Protein AF-A0A1G4P477-F1 (afdb_monomer)

Nearest PDB structures (foldseek):
  7lkz-assembly1_A  TM=8.163E-01  e=2.641E-17  Homo sapiens
  1yqt-assembly1_A  TM=7.080E-01  e=2.478E-14  Pyrococcus furiosus
  5yv5-assembly1_A  TM=7.079E-01  e=7.303E-14  Pyrococcus furiosus COM1
  3j16-assembly1_B  TM=7.798E-01  e=6.593E-12  Saccharomyces cerevisiae
  3jai-assembly1_jj  TM=7.873E-01  e=4.781E-11  Oryctolagus cuniculus

Radius of gyration: 20.66 Å; Cα contacts (8 Å, |Δi|>4): 530; chains: 1; bounding box: 56×41×58 Å

pLDDT: mean 89.74, std 9.47, range [40.03, 98.5]

Mean predicted aligned error: 5.8 Å

Solvent-accessible surface area (backbone atoms only — not comparable to full-atom values): 15003 Å² total; per-residue (Å²): 129,75,76,93,64,79,49,32,42,36,42,51,29,29,30,68,58,96,87,44,59,38,30,51,60,36,70,48,75,42,55,68,35,28,37,25,36,37,34,62,90,78,10,25,67,70,58,52,54,32,44,77,71,65,76,45,83,65,47,64,48,74,51,68,64,99,62,60,68,15,60,29,60,66,85,71,81,74,68,43,86,35,25,43,46,57,48,49,46,53,53,20,56,76,68,75,44,64,53,82,83,39,51,67,51,38,49,70,47,68,40,64,93,45,31,83,40,36,49,68,72,49,52,70,48,55,48,44,33,51,37,50,42,59,19,49,58,81,72,38,52,36,34,39,32,35,39,78,55,69,97,47,55,71,69,49,33,53,51,50,52,58,45,54,66,68,62,40,76,70,16,28,35,40,36,36,35,78,52,43,78,72,34,58,86,57,32,57,26,39,34,37,30,48,74,13,30,75,60,46,74,47,43,44,66,61,53,35,59,75,35,55,84,24,24,32,55,41,82,44,59,82,89,55,66,79,77,56,77,58,76,44,79,46,80,53,100,92,46,35,37,33,34,37,38,31,88,61,91,86,60,95,43,63,43,88,52,47,55,55,53,44,50,49,40,60,68,80,37,78,70,61

Sequence (272 aa):
MCKGSTVIEIKNVTKDYKGVKALKDINLNLTCGIIGILGPNGAGKTTLFRCILGLETYKGQIHCPDTLIGYLPQDFSFFKGLTVRESLEYLSRLKNIRLKDNEALIEETGLQDIQKRKVGKLSGGMLRRLGICQALLGNPKVVILDEPTVGLDPESRMYIRNLLARISTDKIVLISSHIASDLDYLCDQVLILNKGHVSVFDTKDHLLDALRGKVYEVEVSPEDVGKREYVSLRRDTGHVIARVISEDALSDQCVDPTLEDAFFYYKEGKNV

Foldseek 3Di:
DQPDDQAKWFAQKWDDDPNQTLAGGDGDGFGAFEEEEAEDPSLNQLVVVCVQVVVGDIPGDMDHDPWDAQEQAPDDDDDQADFLQVRLCVLCVVVVHDVVVCVVLCVLLVVVVRRRPGRNPDDPLNSLSSSNSSSCPPNIQHYEYEASCPPDDPVSLVSVLVSLQVSRPNHYYYYYHNDQVSCQVGGQWYFYGYSNDTLDIDGQVVLQVVQQVFKFWDWDDPVCVPVDDFLDWDDDPHIIITIWGGPDDPDPGGDRDTSSNSNCCSHPHRTD

Structure (mmCIF, N/CA/C/O backbone):
data_AF-A0A1G4P477-F1
#
_entry.id   AF-A0A1G4P477-F1
#
loop_
_atom_site.group_PDB
_atom_site.id
_atom_site.type_symbol
_atom_site.label_atom_id
_atom_site.label_alt_id
_atom_site.label_comp_id
_atom_site.label_asym_id
_atom_site.label_entity_id
_atom_site.label_seq_id
_atom_site.pdbx_PDB_ins_code
_atom_site.Cartn_x
_atom_site.Cartn_y
_atom_site.Cartn_z
_atom_site.occupancy
_atom_site.B_iso_or_equiv
_atom_site.auth_seq_id
_atom_site.auth_comp_id
_atom_site.auth_asym_id
_atom_site.auth_atom_id
_atom_site.pdbx_PDB_model_num
ATOM 1 N N . MET A 1 1 ? -19.521 -12.421 -2.000 1.00 41.78 1 MET A N 1
ATOM 2 C CA . MET A 1 1 ? -19.628 -12.353 -3.473 1.00 41.78 1 MET A CA 1
ATOM 3 C C . MET A 1 1 ? -19.638 -10.909 -3.956 1.00 41.78 1 MET A C 1
ATOM 5 O O . MET A 1 1 ? -20.698 -10.346 -4.205 1.00 41.78 1 MET A O 1
ATOM 9 N N . CYS A 1 2 ? -18.459 -10.318 -4.137 1.00 45.12 2 CYS A N 1
ATOM 10 C CA . CYS A 1 2 ? -18.307 -9.264 -5.139 1.00 45.12 2 CYS A CA 1
ATOM 11 C C . CYS A 1 2 ? -18.166 -9.922 -6.521 1.00 45.12 2 CYS A C 1
ATOM 13 O O . CYS A 1 2 ? -17.073 -10.342 -6.888 1.00 45.12 2 CYS A O 1
ATOM 15 N N . LYS A 1 3 ? -19.241 -10.051 -7.298 1.00 40.03 3 LYS A N 1
ATOM 16 C CA . LYS A 1 3 ? -19.128 -10.381 -8.726 1.00 40.03 3 LYS A CA 1
ATOM 17 C C . LYS A 1 3 ? -19.827 -9.290 -9.535 1.00 40.03 3 LYS A C 1
ATOM 19 O O . LYS A 1 3 ? -21.045 -9.189 -9.480 1.00 40.03 3 LYS A O 1
ATOM 24 N N . GLY A 1 4 ? -19.050 -8.506 -10.285 1.00 46.50 4 GLY A N 1
ATOM 25 C CA . GLY A 1 4 ? -19.509 -7.880 -11.533 1.00 46.50 4 GLY A CA 1
ATOM 26 C C . GLY A 1 4 ? -19.993 -6.425 -11.534 1.00 46.50 4 GLY A C 1
ATOM 27 O O . GLY A 1 4 ? -20.291 -5.934 -12.615 1.00 46.50 4 GLY A O 1
ATOM 28 N N . SER A 1 5 ? -20.049 -5.701 -10.417 1.00 50.94 5 SER A N 1
ATOM 29 C CA . SER A 1 5 ? -20.425 -4.276 -10.428 1.00 50.94 5 SER A CA 1
ATOM 30 C C . SER A 1 5 ? -19.278 -3.422 -9.904 1.00 50.94 5 SER A C 1
ATOM 32 O O . SER A 1 5 ? -18.816 -3.671 -8.793 1.00 50.94 5 SER A O 1
ATOM 34 N N . THR A 1 6 ? -18.816 -2.447 -10.692 1.00 56.75 6 THR A N 1
ATOM 35 C CA . THR A 1 6 ? -17.858 -1.403 -10.289 1.00 56.75 6 THR A CA 1
ATOM 36 C C . THR A 1 6 ? -18.184 -0.905 -8.886 1.00 56.75 6 THR A C 1
ATOM 38 O O . THR A 1 6 ? -19.318 -0.497 -8.638 1.00 56.75 6 THR A O 1
ATOM 41 N N . VAL A 1 7 ? -17.222 -0.977 -7.962 1.00 82.50 7 VAL A N 1
ATOM 42 C CA . VAL A 1 7 ? -17.494 -0.665 -6.552 1.00 82.50 7 VAL A CA 1
ATOM 43 C C . VAL A 1 7 ? -16.947 0.717 -6.173 1.00 82.50 7 VAL A C 1
ATOM 45 O O . VAL A 1 7 ? -17.578 1.379 -5.363 1.00 82.50 7 VAL A O 1
ATOM 48 N N . ILE A 1 8 ? -15.870 1.214 -6.800 1.00 93.31 8 ILE A N 1
ATOM 49 C CA . ILE A 1 8 ? -15.483 2.641 -6.755 1.00 93.31 8 ILE A CA 1
ATOM 50 C C . ILE A 1 8 ? -15.256 3.146 -8.181 1.00 93.31 8 ILE A C 1
ATOM 52 O O . ILE A 1 8 ? -14.450 2.575 -8.916 1.00 93.31 8 ILE A O 1
ATOM 56 N N . GLU A 1 9 ? -15.932 4.226 -8.561 1.00 95.88 9 GLU A N 1
ATOM 57 C CA . GLU A 1 9 ? -15.795 4.866 -9.873 1.00 95.88 9 GLU A CA 1
ATOM 58 C C . GLU A 1 9 ? -15.208 6.273 -9.715 1.00 95.88 9 GLU A C 1
ATOM 60 O O . GLU A 1 9 ? -15.695 7.083 -8.928 1.00 95.88 9 GLU A O 1
ATOM 65 N N . ILE A 1 10 ? -14.152 6.567 -10.469 1.00 97.31 10 ILE A N 1
ATOM 66 C CA . ILE A 1 10 ? -13.422 7.835 -10.449 1.00 97.31 10 ILE A CA 1
ATOM 67 C C . ILE A 1 10 ? -13.503 8.429 -11.854 1.00 97.31 10 ILE A C 1
ATOM 69 O O . ILE A 1 10 ? -13.038 7.805 -12.806 1.00 97.31 10 ILE A O 1
ATOM 73 N N . LYS A 1 11 ? -14.089 9.623 -11.982 1.00 97.56 11 LYS A N 1
ATOM 74 C CA . LYS A 1 11 ? -14.325 10.317 -13.256 1.00 97.56 11 LYS A CA 1
ATOM 75 C C . LYS A 1 11 ? -13.725 11.716 -13.246 1.00 97.56 11 LYS A C 1
ATOM 77 O O . LYS A 1 11 ? -14.154 12.582 -12.478 1.00 97.56 11 LYS A O 1
ATOM 82 N N . ASN A 1 12 ? -12.773 11.941 -14.145 1.00 97.38 12 ASN A N 1
ATOM 83 C CA . ASN A 1 12 ? -12.095 13.213 -14.393 1.00 97.38 12 ASN A CA 1
ATOM 84 C C . ASN A 1 12 ? -11.542 13.890 -13.128 1.00 97.38 12 ASN A C 1
ATOM 86 O O . ASN A 1 12 ? -11.647 15.110 -12.945 1.00 97.38 12 ASN A O 1
ATOM 90 N N . VAL A 1 13 ? -10.983 13.096 -12.206 1.00 98.06 13 VAL A N 1
ATOM 91 C CA . VAL A 1 13 ? -10.564 13.609 -10.900 1.00 98.06 13 VAL A CA 1
ATOM 92 C C . VAL A 1 13 ? -9.254 14.373 -10.995 1.00 98.06 13 VAL A C 1
ATOM 94 O O . VAL A 1 13 ? -8.221 13.844 -11.397 1.00 98.06 13 VAL A O 1
ATOM 97 N N . THR A 1 14 ? -9.285 15.635 -10.577 1.00 97.62 14 THR A N 1
ATOM 98 C CA . THR A 1 14 ? -8.117 16.521 -10.561 1.00 97.62 14 THR A CA 1
ATOM 99 C C . THR A 1 14 ? -7.964 17.161 -9.189 1.00 97.62 14 THR A C 1
ATOM 101 O O . THR A 1 14 ? -8.908 17.757 -8.663 1.00 97.62 14 THR A O 1
ATOM 104 N N . LYS A 1 15 ? -6.749 17.095 -8.636 1.00 97.38 15 LYS A N 1
ATOM 105 C CA . LYS A 1 15 ? -6.377 17.729 -7.368 1.00 97.38 15 LYS A CA 1
ATOM 106 C C . LYS A 1 15 ? -5.212 18.679 -7.581 1.00 97.38 15 LYS A C 1
ATOM 108 O O . LYS A 1 15 ? -4.154 18.276 -8.062 1.00 97.38 15 LYS A O 1
ATOM 113 N N . ASP A 1 16 ? -5.407 19.918 -7.151 1.00 95.94 16 ASP A N 1
ATOM 114 C CA . ASP A 1 16 ? -4.391 20.962 -7.135 1.00 95.94 16 ASP A CA 1
ATOM 115 C C . ASP A 1 16 ? -4.083 21.378 -5.690 1.00 95.94 16 ASP A C 1
ATOM 117 O O . ASP A 1 16 ? -4.995 21.576 -4.881 1.00 95.94 16 ASP A O 1
ATOM 121 N N . TYR A 1 17 ? -2.795 21.495 -5.374 1.00 92.56 17 TYR A N 1
ATOM 122 C CA . TYR A 1 17 ? -2.297 22.116 -4.154 1.00 92.56 17 TYR A CA 1
ATOM 123 C C . TYR A 1 17 ? -1.523 23.380 -4.512 1.00 92.56 17 TYR A C 1
ATOM 125 O O . TYR A 1 17 ? -0.339 23.317 -4.839 1.00 92.56 17 TYR A O 1
ATOM 133 N N . LYS A 1 18 ? -2.184 24.537 -4.404 1.00 89.81 18 LYS A N 1
ATOM 134 C CA . LYS A 1 18 ? -1.561 25.864 -4.563 1.00 89.81 18 LYS A CA 1
ATOM 135 C C . LYS A 1 18 ? -0.715 25.978 -5.848 1.00 89.81 18 LYS A C 1
ATOM 137 O O . LYS A 1 18 ? 0.403 26.482 -5.811 1.00 89.81 18 LYS A O 1
ATOM 142 N N . GLY A 1 19 ? -1.242 25.492 -6.971 1.00 86.12 19 GLY A N 1
ATOM 143 C CA . GLY A 1 19 ? -0.596 25.511 -8.287 1.00 86.12 19 GLY A CA 1
ATOM 144 C C . GLY A 1 19 ? 0.162 24.230 -8.651 1.00 86.12 19 GLY A C 1
ATOM 145 O O . GLY A 1 19 ? 0.574 24.073 -9.800 1.00 86.12 19 GLY A O 1
ATOM 146 N N . VAL A 1 20 ? 0.330 23.292 -7.714 1.00 91.19 20 VAL A N 1
ATOM 147 C CA . VAL A 1 20 ? 0.909 21.971 -7.988 1.00 91.19 20 VAL A CA 1
ATOM 148 C C . VAL A 1 20 ? -0.217 20.965 -8.214 1.00 91.19 20 VAL A C 1
ATOM 150 O O . VAL A 1 20 ? -0.902 20.550 -7.276 1.00 91.19 20 VAL A O 1
ATOM 153 N N . LYS A 1 21 ? -0.399 20.530 -9.466 1.00 92.88 21 LYS A N 1
ATOM 154 C CA . LYS A 1 21 ? -1.369 19.482 -9.819 1.00 92.88 21 LYS A CA 1
ATOM 155 C C . LYS A 1 21 ? -0.876 18.108 -9.362 1.00 92.88 21 LYS A C 1
ATOM 157 O O . LYS A 1 21 ? -0.089 17.471 -10.062 1.00 92.88 21 LYS A O 1
ATOM 162 N N . ALA A 1 22 ? -1.360 17.659 -8.208 1.00 96.12 22 ALA A N 1
ATOM 163 C CA . ALA A 1 22 ? -1.041 16.354 -7.637 1.00 96.12 22 ALA A CA 1
ATOM 164 C C . ALA A 1 22 ? -1.786 15.198 -8.319 1.00 96.12 22 ALA A C 1
ATOM 166 O O . ALA A 1 22 ? -1.226 14.115 -8.422 1.00 96.12 22 ALA A O 1
ATOM 167 N N . LEU A 1 23 ? -3.010 15.429 -8.809 1.00 97.81 23 LEU A N 1
ATOM 168 C CA . LEU A 1 23 ? -3.763 14.497 -9.661 1.00 97.81 23 LEU A CA 1
ATOM 169 C C . LEU A 1 23 ? -4.287 15.246 -10.882 1.00 97.81 23 LEU A C 1
ATOM 171 O O . LEU A 1 23 ? -4.735 16.388 -10.748 1.00 97.81 23 LEU A O 1
ATOM 175 N N . LYS A 1 24 ? -4.243 14.615 -12.052 1.00 97.00 24 LYS A N 1
ATOM 176 C CA . LYS A 1 24 ? -4.553 15.224 -13.344 1.00 97.00 24 LYS A CA 1
ATOM 177 C C . LYS A 1 24 ? -5.445 14.285 -14.150 1.00 97.00 24 LYS A C 1
ATOM 179 O O . LYS A 1 24 ? -4.949 13.351 -14.772 1.00 97.00 24 LYS A O 1
ATOM 184 N N . ASP A 1 25 ? -6.739 14.587 -14.141 1.00 96.50 25 ASP A N 1
ATOM 185 C CA . ASP A 1 25 ? -7.757 13.907 -14.947 1.00 96.50 25 ASP A CA 1
ATOM 186 C C . ASP A 1 25 ? -7.792 12.376 -14.761 1.00 96.50 25 ASP A C 1
ATOM 188 O O . ASP A 1 25 ? -7.748 11.589 -15.705 1.00 96.50 25 ASP A O 1
ATOM 192 N N . ILE A 1 26 ? -7.816 11.941 -13.499 1.00 97.69 26 ILE A N 1
ATOM 193 C CA . ILE A 1 26 ? -7.819 10.522 -13.140 1.00 97.69 26 ILE A CA 1
ATOM 194 C C . ILE A 1 26 ? -9.180 9.909 -13.474 1.00 97.69 26 ILE A C 1
ATOM 196 O O . ILE A 1 26 ? -10.216 10.396 -13.013 1.00 97.69 26 ILE A O 1
ATOM 200 N N . ASN A 1 27 ? -9.149 8.807 -14.222 1.00 96.44 27 ASN A N 1
ATOM 201 C CA . ASN A 1 27 ? -10.312 8.026 -14.620 1.00 96.44 27 ASN A CA 1
ATOM 202 C C . ASN A 1 27 ? -10.057 6.546 -14.310 1.00 96.44 27 ASN A C 1
ATOM 204 O O . ASN A 1 27 ? -9.142 5.957 -14.881 1.00 96.44 27 ASN A O 1
ATOM 208 N N . LEU A 1 28 ? -10.808 5.964 -13.370 1.00 96.06 28 LEU A N 1
ATOM 209 C CA . LEU A 1 28 ? -10.581 4.602 -12.869 1.00 96.06 28 LEU A CA 1
ATOM 210 C C . LEU A 1 28 ? -11.889 3.919 -12.466 1.00 96.06 28 LEU A C 1
ATOM 212 O O . LEU A 1 28 ? -12.776 4.548 -11.894 1.00 96.06 28 LEU A O 1
ATOM 216 N N . ASN A 1 29 ? -11.948 2.607 -12.684 1.00 94.06 29 ASN A N 1
ATOM 217 C CA . ASN A 1 29 ? -13.011 1.731 -12.197 1.00 94.06 29 ASN A CA 1
ATOM 218 C C . ASN A 1 29 ? -12.385 0.642 -11.328 1.00 94.06 29 ASN A C 1
ATOM 220 O O . ASN A 1 29 ? -11.700 -0.238 -11.842 1.00 94.06 29 ASN A O 1
ATOM 224 N N . LEU A 1 30 ? -12.590 0.720 -10.015 1.00 92.62 30 LEU A N 1
ATOM 225 C CA . LEU A 1 30 ? -11.984 -0.198 -9.055 1.00 92.62 30 LEU A CA 1
ATOM 226 C C . LEU A 1 30 ? -12.988 -1.287 -8.666 1.00 92.62 30 LEU A C 1
ATOM 228 O O . LEU A 1 30 ? -14.132 -1.013 -8.278 1.00 92.62 30 LEU A O 1
ATOM 232 N N . THR A 1 31 ? -12.538 -2.533 -8.769 1.00 88.31 31 THR A N 1
ATOM 233 C CA . THR A 1 31 ? -13.305 -3.748 -8.477 1.00 88.31 31 THR A CA 1
ATOM 234 C C . THR A 1 31 ? -12.728 -4.482 -7.268 1.00 88.31 31 THR A C 1
ATOM 236 O O . THR A 1 31 ? -11.678 -4.112 -6.750 1.00 88.31 31 THR A O 1
ATOM 239 N N . CYS A 1 32 ? -13.436 -5.497 -6.765 1.00 87.00 32 CYS A N 1
ATOM 240 C CA . CYS A 1 32 ? -12.930 -6.303 -5.651 1.00 87.00 32 CYS A CA 1
ATOM 241 C C . CYS A 1 32 ? -11.686 -7.104 -6.070 1.00 87.00 32 CYS A C 1
ATOM 243 O O . CYS A 1 32 ? -11.553 -7.475 -7.235 1.00 87.00 32 CYS A O 1
ATOM 245 N N . GLY A 1 33 ? -10.799 -7.349 -5.109 1.00 88.19 33 GLY A N 1
ATOM 246 C CA . GLY A 1 33 ? -9.431 -7.820 -5.320 1.00 88.19 33 GLY A CA 1
ATOM 247 C C . GLY A 1 33 ? -8.416 -6.893 -4.649 1.00 88.19 33 GLY A C 1
ATOM 248 O O . GLY A 1 33 ? -8.779 -5.868 -4.052 1.00 88.19 33 GLY A O 1
ATOM 249 N N . ILE A 1 34 ? -7.136 -7.260 -4.732 1.00 91.31 34 ILE A N 1
ATOM 250 C CA . ILE A 1 34 ? -6.044 -6.387 -4.292 1.00 91.31 34 ILE A CA 1
ATOM 251 C C . ILE A 1 34 ? -5.562 -5.565 -5.488 1.00 91.31 34 ILE A C 1
ATOM 253 O O . ILE A 1 34 ? -5.046 -6.103 -6.470 1.00 91.31 34 ILE A O 1
ATOM 257 N N . ILE A 1 35 ? -5.687 -4.245 -5.366 1.00 94.19 35 ILE A N 1
ATOM 258 C CA . ILE A 1 35 ? -5.208 -3.270 -6.339 1.00 94.19 35 ILE A CA 1
ATOM 259 C C . ILE A 1 35 ? -3.951 -2.605 -5.785 1.00 94.19 35 ILE A C 1
ATOM 261 O O . ILE A 1 35 ? -3.995 -1.833 -4.820 1.00 94.19 35 ILE A O 1
ATOM 265 N N . GLY A 1 36 ? -2.826 -2.900 -6.422 1.00 95.31 36 GLY A N 1
ATOM 266 C CA . GLY A 1 36 ? -1.541 -2.296 -6.122 1.00 95.31 36 GLY A CA 1
ATOM 267 C C . GLY A 1 36 ? -1.376 -0.953 -6.821 1.00 95.31 36 GLY A C 1
ATOM 268 O O . GLY A 1 36 ? -1.565 -0.857 -8.026 1.00 95.31 36 GLY A O 1
ATOM 269 N N . ILE A 1 37 ? -0.996 0.090 -6.091 1.00 96.12 37 ILE A N 1
ATOM 270 C CA . ILE A 1 37 ? -0.694 1.410 -6.645 1.00 96.12 37 ILE A CA 1
ATOM 271 C C . ILE A 1 37 ? 0.809 1.636 -6.559 1.00 96.12 37 ILE A C 1
ATOM 273 O O . ILE A 1 37 ? 1.345 1.920 -5.484 1.00 96.12 37 ILE A O 1
ATOM 277 N N . LEU A 1 38 ? 1.474 1.538 -7.706 1.00 94.56 38 LEU A N 1
ATOM 278 C CA . LEU A 1 38 ? 2.895 1.815 -7.865 1.00 94.56 38 LEU A CA 1
ATOM 279 C C . LEU A 1 38 ? 3.109 3.233 -8.365 1.00 94.56 38 LEU A C 1
ATOM 281 O O . LEU A 1 38 ? 2.322 3.784 -9.128 1.00 94.56 38 LEU A O 1
ATOM 285 N N . GLY A 1 39 ? 4.193 3.848 -7.923 1.00 92.25 39 GLY A N 1
ATOM 286 C CA . GLY A 1 39 ? 4.529 5.207 -8.318 1.00 92.25 39 GLY A CA 1
ATOM 287 C C . GLY A 1 39 ? 5.683 5.745 -7.488 1.00 92.25 39 GLY A C 1
ATOM 288 O O . GLY A 1 39 ? 5.768 5.419 -6.298 1.00 92.25 39 GLY A O 1
ATOM 289 N N . PRO A 1 40 ? 6.547 6.604 -8.054 1.00 89.38 40 PRO A N 1
ATOM 290 C CA . PRO A 1 40 ? 7.580 7.274 -7.277 1.00 89.38 40 PRO A CA 1
ATOM 291 C C . PRO A 1 40 ? 6.977 8.179 -6.189 1.00 89.38 40 PRO A C 1
ATOM 293 O O . PRO A 1 40 ? 5.773 8.471 -6.153 1.00 89.38 40 PRO A O 1
ATOM 296 N N . ASN A 1 41 ? 7.830 8.668 -5.291 1.00 88.31 41 ASN A N 1
ATOM 297 C CA . ASN A 1 41 ? 7.432 9.701 -4.337 1.00 88.31 41 ASN A CA 1
ATOM 298 C C . ASN A 1 41 ? 6.917 10.938 -5.086 1.00 88.31 41 ASN A C 1
ATOM 300 O O . ASN A 1 41 ? 7.488 11.362 -6.088 1.00 88.31 41 ASN A O 1
ATOM 304 N N . GLY A 1 42 ? 5.796 11.494 -4.620 1.00 89.62 42 GLY A N 1
ATOM 305 C CA . GLY A 1 42 ? 5.139 12.620 -5.288 1.00 89.62 42 GLY A CA 1
ATOM 306 C C . GLY A 1 42 ? 4.309 12.257 -6.527 1.00 89.62 42 GLY A C 1
ATOM 307 O O . GLY A 1 42 ? 3.770 13.155 -7.166 1.00 89.62 42 GLY A O 1
ATOM 308 N N . ALA A 1 43 ? 4.134 10.971 -6.860 1.00 93.50 43 ALA A N 1
ATOM 309 C CA . ALA A 1 43 ? 3.287 10.556 -7.986 1.00 93.50 43 ALA A CA 1
ATOM 310 C C . ALA A 1 43 ? 1.785 10.841 -7.800 1.00 93.50 43 ALA A C 1
ATOM 312 O O . ALA A 1 43 ? 1.049 10.833 -8.783 1.00 93.50 43 ALA A O 1
ATOM 313 N N . GLY A 1 44 ? 1.337 11.080 -6.561 1.00 95.12 44 GLY A N 1
ATOM 314 C CA . GLY A 1 44 ? -0.067 11.338 -6.224 1.00 95.12 44 GLY A CA 1
ATOM 315 C C . GLY A 1 44 ? -0.787 10.195 -5.496 1.00 95.12 44 GLY A C 1
ATOM 316 O O . GLY A 1 44 ? -1.982 10.318 -5.257 1.00 95.12 44 GLY A O 1
ATOM 317 N N . LYS A 1 45 ? -0.093 9.115 -5.092 1.00 96.06 45 LYS A N 1
ATOM 318 C CA . LYS A 1 45 ? -0.685 7.928 -4.424 1.00 96.06 45 LYS A CA 1
ATOM 319 C C . LYS A 1 45 ? -1.519 8.288 -3.181 1.00 96.06 45 LYS A C 1
ATOM 321 O O . LYS A 1 45 ? -2.733 8.098 -3.168 1.00 96.06 45 LYS A O 1
ATOM 326 N N . THR A 1 46 ? -0.892 8.913 -2.181 1.00 96.19 46 THR A N 1
ATOM 327 C CA . THR A 1 46 ? -1.566 9.390 -0.959 1.00 96.19 46 THR A CA 1
ATOM 328 C C . THR A 1 46 ? -2.669 10.402 -1.267 1.00 96.19 46 THR A C 1
ATOM 330 O O . THR A 1 46 ? -3.725 10.393 -0.639 1.00 96.19 46 THR A O 1
ATOM 333 N N . THR A 1 47 ? -2.463 11.281 -2.252 1.00 96.62 47 THR A N 1
ATOM 334 C CA . THR A 1 47 ? -3.475 12.263 -2.659 1.00 96.62 47 THR A CA 1
ATOM 335 C C . THR A 1 47 ? -4.722 11.586 -3.224 1.00 96.62 47 THR A C 1
ATOM 337 O O . THR A 1 47 ? -5.830 11.971 -2.855 1.00 96.62 47 THR A O 1
ATOM 340 N N . LEU A 1 48 ? -4.559 10.563 -4.069 1.00 97.50 48 LEU A N 1
ATOM 341 C CA . LEU A 1 48 ? -5.662 9.768 -4.607 1.00 97.50 48 LEU A CA 1
ATOM 342 C C . LEU A 1 48 ? -6.458 9.110 -3.479 1.00 97.50 48 LEU A C 1
ATOM 344 O O . LEU A 1 48 ? -7.675 9.272 -3.420 1.00 97.50 48 LEU A O 1
ATOM 348 N N . PHE A 1 49 ? -5.776 8.462 -2.532 1.00 97.25 49 PHE A N 1
ATOM 349 C CA . PHE A 1 49 ? -6.419 7.876 -1.353 1.00 97.25 49 PHE A CA 1
ATOM 350 C C . PHE A 1 49 ? -7.203 8.892 -0.537 1.00 97.25 49 PHE A C 1
ATOM 352 O O . PHE A 1 49 ? -8.361 8.655 -0.202 1.00 97.25 49 PHE A O 1
ATOM 359 N N . ARG A 1 50 ? -6.620 10.060 -0.265 1.00 96.50 50 ARG A N 1
ATOM 360 C CA . ARG A 1 50 ? -7.315 11.112 0.478 1.00 96.50 50 ARG A CA 1
ATOM 361 C C . ARG A 1 50 ? -8.524 11.670 -0.276 1.00 96.50 50 ARG A C 1
ATOM 363 O O . ARG A 1 50 ? -9.501 12.022 0.376 1.00 96.50 50 ARG A O 1
ATOM 370 N N . CYS A 1 51 ? -8.499 11.711 -1.610 1.00 96.88 51 CYS A N 1
ATOM 371 C CA . CYS A 1 51 ? -9.673 12.079 -2.409 1.00 96.88 51 CYS A CA 1
ATOM 372 C C . CYS A 1 51 ? -10.777 11.014 -2.305 1.00 96.88 51 CYS A C 1
ATOM 374 O O . CYS A 1 51 ?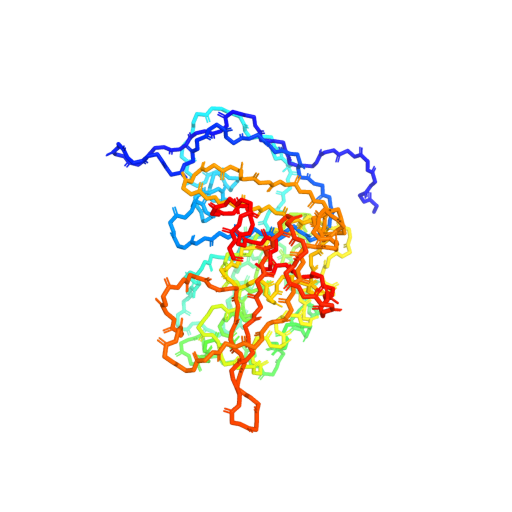 -11.926 11.368 -2.056 1.00 96.88 51 CYS A O 1
ATOM 376 N N . ILE A 1 52 ? -10.430 9.722 -2.409 1.00 96.12 52 ILE A N 1
ATOM 377 C CA . ILE A 1 52 ? -11.376 8.597 -2.248 1.00 96.12 52 ILE A CA 1
ATOM 378 C C . ILE A 1 52 ? -12.026 8.609 -0.855 1.00 96.12 52 ILE A C 1
ATOM 380 O O . ILE A 1 52 ? -13.222 8.366 -0.725 1.00 96.12 52 ILE A O 1
ATOM 384 N N . LEU A 1 53 ? -11.250 8.935 0.182 1.00 95.25 53 LEU A N 1
ATOM 385 C CA . LEU A 1 53 ? -11.712 9.035 1.572 1.00 95.25 53 LEU A CA 1
ATOM 386 C C . LEU A 1 53 ? -12.510 10.316 1.876 1.00 95.25 53 LEU A C 1
ATOM 388 O O . LEU A 1 53 ? -12.958 10.489 3.007 1.00 95.25 53 LEU A O 1
ATOM 392 N N . GLY A 1 54 ? -12.634 11.247 0.923 1.00 94.50 54 GLY A N 1
ATOM 393 C CA . GLY A 1 54 ? -13.274 12.548 1.149 1.00 94.50 54 GLY A CA 1
ATOM 394 C C . GLY A 1 54 ? -12.483 13.500 2.059 1.00 94.50 54 GLY A C 1
ATOM 395 O O . GLY A 1 54 ? -13.030 14.483 2.549 1.00 94.50 54 GLY A O 1
ATOM 396 N N . LEU A 1 55 ? -11.192 13.236 2.287 1.00 94.31 55 LEU A N 1
ATOM 397 C CA . LEU A 1 55 ? -10.295 14.053 3.120 1.00 94.31 55 LEU A CA 1
ATOM 398 C C . LEU A 1 55 ? -9.638 15.210 2.352 1.00 94.31 55 LEU A C 1
ATOM 400 O O . LEU A 1 55 ? -8.849 15.968 2.920 1.00 94.31 55 LEU A O 1
ATOM 404 N N . GLU A 1 56 ? -9.905 15.314 1.053 1.00 95.25 56 GLU A N 1
ATOM 405 C CA . GLU A 1 56 ? -9.379 16.342 0.162 1.00 95.25 56 GLU A CA 1
ATOM 406 C C . GLU A 1 56 ? -10.458 16.804 -0.813 1.00 95.25 56 GLU A C 1
ATOM 408 O O . GLU A 1 56 ? -11.231 16.004 -1.332 1.00 95.25 56 GLU A O 1
ATOM 413 N N . THR A 1 57 ? -10.474 18.102 -1.113 1.00 95.31 57 THR A N 1
ATOM 414 C CA . THR A 1 57 ? -11.319 18.668 -2.173 1.00 95.31 57 THR A CA 1
ATOM 415 C C . THR A 1 57 ? -10.721 18.390 -3.546 1.00 95.31 57 THR A C 1
ATOM 417 O O . THR A 1 57 ? -9.512 18.521 -3.720 1.00 95.31 57 THR A O 1
ATOM 420 N N . TYR A 1 58 ? -11.542 18.065 -4.540 1.00 97.06 58 TYR A N 1
ATOM 421 C CA . TYR A 1 58 ? -11.100 17.782 -5.908 1.00 97.06 58 TYR A CA 1
ATOM 422 C C . TYR A 1 58 ? -12.131 18.271 -6.935 1.00 97.06 58 TYR A C 1
ATOM 424 O O . TYR A 1 58 ? -13.276 18.565 -6.595 1.00 97.06 58 TYR A O 1
ATOM 432 N N . LYS A 1 59 ? -11.714 18.379 -8.200 1.00 97.62 59 LYS A N 1
ATOM 433 C CA . LYS A 1 59 ? -12.618 18.496 -9.359 1.00 97.62 59 LYS A CA 1
ATOM 434 C C . LYS A 1 59 ? -12.909 17.103 -9.906 1.00 97.62 59 LYS A C 1
ATOM 436 O O . LYS A 1 59 ? -12.051 16.240 -9.758 1.00 97.62 59 LYS A O 1
ATOM 441 N N . GLY A 1 60 ? -14.050 16.913 -10.565 1.00 97.12 60 GLY A N 1
ATOM 442 C CA . GLY A 1 60 ? -14.495 15.603 -11.053 1.00 97.12 60 GLY A CA 1
ATOM 443 C C . GLY A 1 60 ? -15.446 14.924 -10.069 1.00 97.12 60 GLY A C 1
ATOM 444 O O . GLY A 1 60 ? -16.053 15.595 -9.234 1.00 97.12 60 GLY A O 1
ATOM 445 N N . GLN A 1 61 ? -15.597 13.607 -10.180 1.00 97.31 61 GLN A N 1
ATOM 446 C CA . GLN A 1 61 ? -16.519 12.823 -9.358 1.00 97.31 61 GLN A CA 1
ATOM 447 C C . GLN A 1 61 ? -15.854 11.532 -8.882 1.00 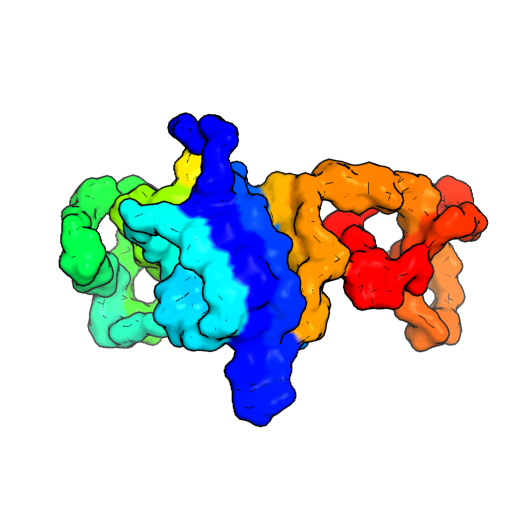97.31 61 GLN A C 1
ATOM 449 O O . GLN A 1 61 ? -15.200 10.844 -9.665 1.00 97.31 61 GLN A O 1
ATOM 454 N N . ILE A 1 62 ? -16.046 11.201 -7.604 1.00 96.44 62 ILE A N 1
ATOM 455 C CA . ILE A 1 62 ? -15.744 9.879 -7.055 1.00 96.44 62 ILE A CA 1
ATOM 456 C C . ILE A 1 62 ? -17.044 9.310 -6.504 1.00 96.44 62 ILE A C 1
ATOM 458 O O . ILE A 1 62 ? -17.638 9.882 -5.590 1.00 96.44 62 ILE A O 1
ATOM 462 N N . HIS A 1 63 ? -17.479 8.188 -7.061 1.00 94.06 63 HIS A N 1
ATOM 463 C CA . HIS A 1 63 ? -18.557 7.389 -6.511 1.00 94.06 63 HIS A CA 1
ATOM 464 C C . HIS A 1 63 ? -17.948 6.260 -5.680 1.00 94.06 63 HIS A C 1
ATOM 466 O O . HIS A 1 63 ? -17.292 5.369 -6.218 1.00 94.06 63 HIS A O 1
ATOM 472 N N . CYS A 1 64 ? -18.159 6.322 -4.368 1.00 90.00 64 CYS A N 1
ATOM 473 C CA . CYS A 1 64 ? -17.793 5.278 -3.419 1.00 90.00 64 CYS A CA 1
ATOM 474 C C . CYS A 1 64 ? -19.065 4.592 -2.901 1.00 90.00 64 CYS A C 1
ATOM 476 O O . CYS A 1 64 ? -20.111 5.240 -2.811 1.00 90.00 64 CYS A O 1
ATOM 478 N N . PRO A 1 65 ? -18.982 3.312 -2.510 1.00 84.56 65 PRO A N 1
ATOM 479 C CA . PRO A 1 65 ? -20.105 2.623 -1.897 1.00 84.56 65 PRO A CA 1
ATOM 480 C C . PRO A 1 65 ? -20.375 3.227 -0.515 1.00 84.56 65 PRO A C 1
ATOM 482 O O . PRO A 1 65 ? -19.435 3.583 0.201 1.00 84.56 65 PRO A O 1
ATOM 485 N N . ASP A 1 66 ? -21.647 3.302 -0.121 1.00 83.81 66 ASP A N 1
ATOM 486 C CA . ASP A 1 66 ? -22.041 3.749 1.220 1.00 83.81 66 ASP A CA 1
ATOM 487 C C . ASP A 1 66 ? -21.753 2.643 2.249 1.00 83.81 66 ASP A C 1
ATOM 489 O O . ASP A 1 66 ? -22.600 1.828 2.614 1.00 83.81 66 ASP A O 1
ATOM 493 N N . THR A 1 67 ? -20.481 2.525 2.623 1.00 84.25 67 THR A N 1
ATOM 494 C CA . THR A 1 67 ? -19.956 1.498 3.523 1.00 84.25 67 THR A CA 1
ATOM 495 C C . THR A 1 67 ? -18.812 2.060 4.352 1.00 84.25 67 THR A C 1
ATOM 497 O O . THR A 1 67 ? -18.129 3.008 3.969 1.00 84.25 67 THR A O 1
ATOM 500 N N . LEU A 1 68 ? -18.525 1.396 5.470 1.00 87.12 68 LEU A N 1
ATOM 501 C CA . LEU A 1 68 ? -17.296 1.620 6.218 1.00 87.12 68 LEU A CA 1
ATOM 502 C C . LEU A 1 68 ? -16.068 1.379 5.320 1.00 87.12 68 LEU A C 1
ATOM 504 O O . LEU A 1 68 ? -15.919 0.290 4.754 1.00 87.12 68 LEU A O 1
ATOM 508 N N . ILE A 1 69 ? -15.184 2.378 5.248 1.00 93.25 69 ILE A N 1
ATOM 509 C CA . ILE A 1 69 ? -13.863 2.282 4.620 1.00 93.25 69 ILE A CA 1
ATOM 510 C C . ILE A 1 69 ? -12.809 2.122 5.718 1.00 93.25 69 ILE A C 1
ATOM 512 O O . ILE A 1 69 ? -12.718 2.925 6.648 1.00 93.25 69 ILE A O 1
ATOM 516 N N . GLY A 1 70 ? -12.004 1.069 5.616 1.00 95.06 70 GLY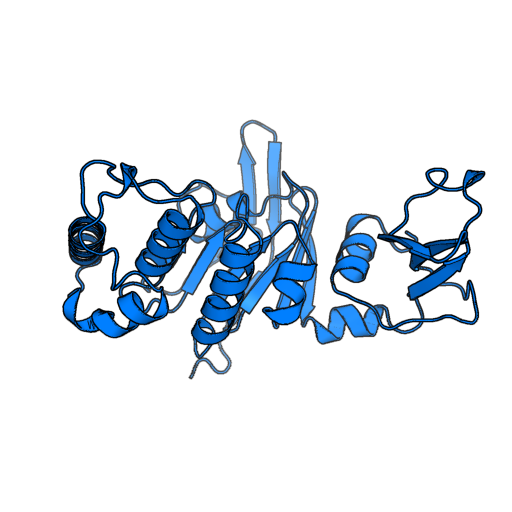 A N 1
ATOM 517 C CA . GLY A 1 70 ? -10.804 0.901 6.424 1.00 95.06 70 GLY A CA 1
ATOM 518 C C . GLY A 1 70 ? -9.663 1.734 5.861 1.00 95.06 70 GLY A C 1
ATOM 519 O O . GLY A 1 70 ? -9.405 1.661 4.665 1.00 95.06 70 GLY A O 1
ATOM 520 N N . TYR A 1 71 ? -8.955 2.497 6.693 1.00 96.31 71 TYR A N 1
ATOM 521 C CA . TYR A 1 71 ? -7.825 3.304 6.233 1.00 96.31 71 TYR A CA 1
ATOM 522 C C . TYR A 1 71 ? -6.626 3.194 7.168 1.00 96.31 71 TYR A C 1
ATOM 524 O O . TYR A 1 71 ? -6.751 3.423 8.371 1.00 96.31 71 TYR A O 1
ATOM 532 N N . LEU A 1 72 ? -5.464 2.876 6.600 1.00 96.44 72 LEU A N 1
ATOM 533 C CA . LEU A 1 72 ? -4.161 2.989 7.240 1.00 96.44 72 LEU A CA 1
ATOM 534 C C . LEU A 1 72 ? -3.362 4.105 6.549 1.00 96.44 72 LEU A C 1
ATOM 536 O O . LEU A 1 72 ? -2.905 3.892 5.425 1.00 96.44 72 LEU A O 1
ATOM 540 N N . PRO A 1 73 ? -3.166 5.271 7.189 1.00 94.50 73 PRO A N 1
ATOM 541 C CA . PRO A 1 73 ? -2.293 6.310 6.649 1.00 94.50 73 PRO A CA 1
ATOM 542 C C . PRO A 1 73 ? -0.825 5.872 6.660 1.00 94.50 73 PRO A C 1
ATOM 544 O O . PRO A 1 73 ? -0.431 5.031 7.474 1.00 94.50 73 PRO A O 1
ATOM 547 N N . GLN A 1 74 ? -0.002 6.496 5.812 1.00 91.44 74 GLN A N 1
ATOM 548 C CA . GLN A 1 74 ? 1.452 6.304 5.800 1.00 91.44 74 GLN A CA 1
ATOM 549 C C . GLN A 1 74 ? 2.039 6.553 7.197 1.00 91.44 74 GLN A C 1
ATOM 551 O O . GLN A 1 74 ? 2.601 5.642 7.807 1.00 91.44 74 GLN A O 1
ATOM 556 N N . ASP A 1 75 ? 1.768 7.730 7.761 1.00 89.81 75 ASP A N 1
ATOM 557 C CA . ASP A 1 75 ? 2.151 8.089 9.126 1.00 89.81 75 ASP A CA 1
ATOM 558 C C . ASP A 1 75 ? 1.044 7.723 10.119 1.00 89.81 75 ASP A C 1
ATOM 560 O O . ASP A 1 75 ? 0.219 8.545 10.528 1.00 89.81 75 ASP A O 1
ATOM 564 N N . PHE A 1 76 ? 1.006 6.451 10.513 1.00 92.44 76 PHE A N 1
ATOM 565 C CA . PHE A 1 76 ? 0.083 5.995 11.548 1.00 92.44 76 PHE A CA 1
ATOM 566 C C . PHE A 1 76 ? 0.646 6.250 12.947 1.00 92.44 76 PHE A C 1
ATOM 568 O O . PHE A 1 76 ? 1.699 5.735 13.323 1.00 92.44 76 PHE A O 1
ATOM 575 N N . SER A 1 77 ? -0.100 7.002 13.754 1.00 91.25 77 SER A N 1
ATOM 576 C CA . SER A 1 77 ? 0.181 7.197 15.174 1.00 91.25 77 SER A CA 1
ATOM 577 C C . SER A 1 77 ? -1.111 7.172 15.985 1.00 91.25 77 SER A C 1
ATOM 579 O O . SER A 1 77 ? -2.201 7.395 15.459 1.00 91.25 77 SER A O 1
ATOM 581 N N . PHE A 1 78 ? -0.993 6.865 17.275 1.00 94.69 78 PHE A N 1
ATOM 582 C CA . PHE A 1 78 ? -2.137 6.797 18.178 1.00 94.69 78 PHE A CA 1
ATOM 583 C C . PHE A 1 78 ? -1.750 7.213 19.603 1.00 94.69 78 PHE A C 1
ATOM 585 O O . PHE A 1 78 ? -0.568 7.423 19.900 1.00 94.69 78 PHE A O 1
ATOM 592 N N . PHE A 1 79 ? -2.737 7.356 20.494 1.00 96.31 79 PHE A N 1
ATOM 593 C CA . PHE A 1 79 ? -2.537 7.835 21.862 1.00 96.31 79 PHE A CA 1
ATOM 594 C C . PHE A 1 79 ? -1.526 6.973 22.632 1.00 96.31 79 PHE A C 1
ATOM 596 O O . PHE A 1 79 ? -1.833 5.877 23.093 1.00 96.31 79 PHE A O 1
ATOM 603 N N . LYS A 1 80 ? -0.311 7.504 22.825 1.00 95.88 80 LYS A N 1
ATOM 604 C CA . LYS A 1 80 ? 0.832 6.776 23.410 1.00 95.88 80 LYS A CA 1
ATOM 605 C C . LYS A 1 80 ? 0.566 6.213 24.811 1.00 95.88 80 LYS A C 1
ATOM 607 O O . LYS A 1 80 ? 1.214 5.240 25.198 1.00 95.88 80 LYS A O 1
ATOM 612 N N . GLY A 1 81 ? -0.327 6.854 25.567 1.00 97.25 81 GLY A N 1
ATOM 613 C CA . GLY A 1 81 ? -0.680 6.477 26.936 1.00 97.25 81 GLY A CA 1
ATOM 614 C C . GLY A 1 81 ? -1.619 5.276 27.036 1.00 97.25 81 GLY A C 1
ATOM 615 O O . GLY A 1 81 ? -1.575 4.592 28.058 1.00 97.25 81 GLY A O 1
ATOM 616 N N . LEU A 1 82 ? -2.405 5.008 25.988 1.00 98.00 82 LEU A N 1
ATOM 617 C CA . LEU A 1 82 ? -3.339 3.888 25.948 1.00 98.00 82 LEU A CA 1
ATOM 618 C C . LEU A 1 82 ? -2.610 2.579 25.665 1.00 98.00 82 LEU A C 1
ATOM 620 O O . LEU A 1 82 ? -1.581 2.541 24.984 1.00 98.00 82 LEU A O 1
ATOM 624 N N . THR A 1 83 ? -3.162 1.492 26.179 1.00 98.50 83 THR A N 1
ATOM 625 C CA . THR A 1 83 ? -2.816 0.130 25.784 1.00 98.50 83 THR A CA 1
ATOM 626 C C . THR A 1 83 ? -3.369 -0.200 24.398 1.00 98.50 83 THR A C 1
ATOM 628 O O . THR A 1 83 ? -4.260 0.481 23.882 1.00 98.50 83 THR A O 1
ATOM 631 N N . VAL A 1 84 ? -2.842 -1.254 23.773 1.00 98.00 84 VAL A N 1
ATOM 632 C CA . VAL A 1 84 ? -3.381 -1.790 22.512 1.00 98.00 84 VAL A CA 1
ATOM 633 C C . VAL A 1 84 ? -4.871 -2.119 22.660 1.00 98.00 84 VAL A C 1
ATOM 635 O O . VAL A 1 84 ? -5.659 -1.717 21.806 1.00 98.00 84 VAL A O 1
ATOM 638 N N . ARG A 1 85 ? -5.277 -2.761 23.767 1.00 97.50 85 ARG A N 1
ATOM 639 C CA . ARG A 1 85 ? -6.687 -3.082 24.039 1.00 97.50 85 ARG A CA 1
ATOM 640 C C . ARG A 1 85 ? -7.553 -1.831 24.111 1.00 97.50 85 ARG A C 1
ATOM 642 O O . ARG A 1 85 ? -8.519 -1.727 23.366 1.00 97.50 85 ARG A O 1
ATOM 649 N N . GLU A 1 86 ? -7.184 -0.869 24.955 1.00 98.06 86 GLU A N 1
ATOM 650 C CA . GLU A 1 86 ? -7.939 0.384 25.118 1.00 98.06 86 GLU A CA 1
ATOM 651 C C . GLU A 1 86 ? -8.043 1.158 23.798 1.00 98.06 86 GLU A C 1
ATOM 653 O O . GLU A 1 86 ? -9.079 1.747 23.494 1.00 98.06 86 GLU A O 1
ATOM 658 N N . SER A 1 87 ? -6.986 1.123 22.981 1.00 97.81 87 SER A N 1
ATOM 659 C CA . SER A 1 87 ? -6.976 1.758 21.661 1.00 97.81 87 SER A CA 1
ATOM 660 C C . SER A 1 87 ? -7.989 1.117 20.714 1.00 97.81 87 SER A C 1
ATOM 662 O O . SER A 1 87 ? -8.766 1.820 20.067 1.00 97.81 87 SER A O 1
ATOM 664 N N . LEU A 1 88 ? -8.018 -0.216 20.656 1.00 97.38 88 LEU A N 1
ATOM 665 C CA . LEU A 1 88 ? -8.974 -0.962 19.837 1.00 97.38 88 LEU A CA 1
ATOM 666 C C . LEU A 1 88 ? -10.412 -0.802 20.345 1.00 97.38 88 LEU A C 1
ATOM 668 O O . LEU A 1 88 ? -11.335 -0.695 19.538 1.00 97.38 88 LEU A O 1
ATOM 672 N N . GLU A 1 89 ? -10.621 -0.736 21.661 1.00 96.94 89 GLU A N 1
ATOM 673 C CA . GLU A 1 89 ? -11.934 -0.478 22.261 1.00 96.94 89 GLU A CA 1
ATOM 674 C C . GLU A 1 89 ? -12.439 0.923 21.919 1.00 96.94 89 GLU A C 1
ATOM 676 O O . GLU A 1 89 ? -13.594 1.083 21.520 1.00 96.94 89 GLU A O 1
ATOM 681 N N . TYR A 1 90 ? -11.568 1.930 22.010 1.00 97.06 90 TYR A N 1
ATOM 682 C CA . TYR A 1 90 ? -11.877 3.298 21.608 1.00 97.06 90 TYR A CA 1
ATOM 683 C C . TYR A 1 90 ? -12.273 3.371 20.126 1.00 97.06 90 TYR A C 1
ATOM 685 O O . TYR A 1 90 ? -13.337 3.896 19.793 1.00 97.06 90 TYR A O 1
ATOM 693 N N . LEU A 1 91 ? -11.464 2.785 19.239 1.00 95.31 91 LEU A N 1
ATOM 694 C CA . LEU A 1 91 ? -11.723 2.776 17.794 1.00 95.31 91 LEU A CA 1
ATOM 695 C C . LEU A 1 91 ? -12.996 1.997 17.442 1.00 95.31 91 LEU A C 1
ATOM 697 O O . LEU A 1 91 ? -13.756 2.417 16.572 1.00 95.31 91 LEU A O 1
ATOM 701 N N . SER A 1 92 ? -13.274 0.905 18.156 1.00 95.00 92 SER A N 1
ATOM 702 C CA . SER A 1 92 ? -14.506 0.129 17.985 1.00 95.00 92 SER A CA 1
ATOM 703 C C . SER A 1 92 ? -15.749 0.945 18.335 1.00 95.00 92 SER A C 1
ATOM 705 O O . SER A 1 92 ? -16.727 0.920 17.593 1.00 95.00 92 SER A O 1
ATOM 707 N N . ARG A 1 93 ? -15.702 1.732 19.418 1.00 95.19 93 ARG A N 1
ATOM 708 C CA . ARG A 1 93 ? -16.806 2.631 19.794 1.00 95.19 93 ARG A CA 1
ATOM 709 C C . ARG A 1 93 ? -17.039 3.716 18.745 1.00 95.19 93 ARG A C 1
ATOM 711 O O . ARG A 1 93 ? -18.187 3.945 18.383 1.00 95.19 93 ARG A O 1
ATOM 718 N N . LEU A 1 94 ? -15.975 4.331 18.218 1.00 93.00 94 LEU A N 1
ATOM 719 C CA . LEU A 1 94 ? -16.091 5.327 17.141 1.00 93.00 94 LEU A CA 1
ATOM 720 C C . LEU A 1 94 ? -16.717 4.748 15.868 1.00 93.00 94 LEU A C 1
ATOM 722 O O . LEU A 1 94 ? -17.469 5.432 15.183 1.00 93.00 94 LEU A O 1
ATOM 726 N N . LYS A 1 95 ? -16.425 3.480 15.571 1.00 91.31 95 LYS A N 1
ATOM 727 C CA . LYS A 1 95 ? -16.994 2.750 14.434 1.00 91.31 95 LYS A CA 1
ATOM 728 C C . LYS A 1 95 ? -18.372 2.139 14.719 1.00 91.31 95 LYS A C 1
AT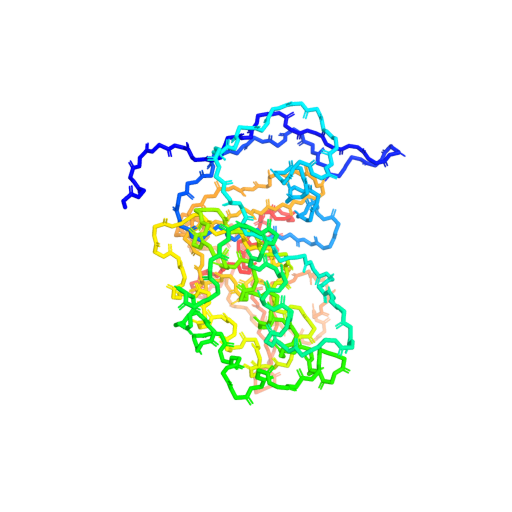OM 730 O O . LYS A 1 95 ? -18.922 1.486 13.841 1.00 91.31 95 LYS A O 1
ATOM 735 N N . ASN A 1 96 ? -18.919 2.327 15.923 1.00 92.94 96 ASN A N 1
ATOM 736 C CA . ASN A 1 96 ? -20.159 1.702 16.387 1.00 92.94 96 ASN A CA 1
ATOM 737 C C . ASN A 1 96 ? -20.171 0.164 16.227 1.00 92.94 96 ASN A C 1
ATOM 739 O O . ASN A 1 96 ? -21.161 -0.434 15.810 1.00 92.94 96 ASN A O 1
ATOM 743 N N . ILE A 1 97 ? -19.050 -0.485 16.553 1.00 93.69 97 ILE A N 1
ATOM 744 C CA . ILE A 1 97 ? -18.891 -1.944 16.516 1.00 93.69 97 ILE A CA 1
ATOM 745 C C . ILE A 1 97 ? -18.494 -2.486 17.889 1.00 93.69 97 ILE A C 1
ATOM 747 O O . ILE A 1 97 ? -17.955 -1.777 18.743 1.00 93.69 97 ILE A O 1
ATOM 751 N N . ARG A 1 98 ? -18.709 -3.786 18.103 1.00 93.69 98 ARG A N 1
ATOM 752 C CA . ARG A 1 98 ? -18.280 -4.464 19.329 1.00 93.69 98 ARG A CA 1
ATOM 753 C C . ARG A 1 98 ? -16.918 -5.110 19.096 1.00 93.69 98 ARG A C 1
ATOM 755 O O . ARG A 1 98 ? -16.785 -5.985 18.244 1.00 93.69 98 ARG A O 1
ATOM 762 N N . LEU A 1 99 ? -15.920 -4.733 19.895 1.00 93.50 99 LEU A N 1
ATOM 763 C CA . LEU A 1 99 ? -14.569 -5.295 19.765 1.00 93.50 99 LEU A CA 1
ATOM 764 C C . LEU A 1 99 ? -14.551 -6.821 19.939 1.00 93.50 99 LEU A C 1
ATOM 766 O O . LEU A 1 99 ? -13.831 -7.503 19.223 1.00 93.50 99 LEU A O 1
ATOM 770 N N . LYS A 1 100 ? -15.404 -7.356 20.821 1.00 93.00 100 LYS A N 1
ATOM 771 C CA . LYS A 1 100 ? -15.540 -8.803 21.055 1.00 93.00 100 LYS A CA 1
ATOM 772 C C . LYS A 1 100 ? -15.871 -9.611 19.790 1.00 93.00 100 LYS A C 1
ATOM 774 O O . LYS A 1 100 ? -15.540 -10.784 19.721 1.00 93.00 100 LYS A O 1
ATOM 779 N N . ASP A 1 101 ? -16.509 -8.988 18.795 1.00 93.06 101 ASP A N 1
ATOM 780 C CA . ASP A 1 101 ? -16.846 -9.641 17.524 1.00 93.06 101 ASP A CA 1
ATOM 781 C C . ASP A 1 101 ? -15.635 -9.683 16.566 1.00 93.06 101 ASP A C 1
ATOM 783 O O . ASP A 1 101 ? -15.735 -10.196 15.458 1.00 93.06 101 ASP A O 1
ATOM 787 N N . ASN A 1 102 ? -14.493 -9.116 16.977 1.00 93.19 102 ASN A N 1
ATOM 788 C CA . ASN A 1 102 ? -13.274 -8.962 16.184 1.00 93.19 102 ASN A CA 1
ATOM 789 C C . ASN A 1 102 ? -12.047 -9.595 16.878 1.00 93.19 102 ASN A C 1
ATOM 791 O O . ASN A 1 102 ? -10.922 -9.284 16.503 1.00 93.19 102 ASN A O 1
ATOM 795 N N . GLU A 1 103 ? -12.216 -10.471 17.877 1.00 93.94 103 GLU A N 1
ATOM 796 C CA . GLU A 1 103 ? -11.075 -11.113 18.568 1.00 93.94 103 GLU A CA 1
ATOM 797 C C . GLU A 1 103 ? -10.202 -11.937 17.601 1.00 93.94 103 GLU A C 1
ATOM 799 O O . GLU A 1 103 ? -8.979 -11.857 17.671 1.00 93.94 103 GLU A O 1
ATOM 804 N N . ALA A 1 104 ? -10.811 -12.617 16.621 1.00 92.44 104 ALA A N 1
ATOM 805 C CA . ALA A 1 104 ? -10.077 -13.324 15.567 1.00 92.44 104 ALA A CA 1
ATOM 806 C C . ALA A 1 104 ? -9.153 -12.387 14.766 1.00 92.44 104 ALA A C 1
ATOM 808 O O . ALA A 1 104 ? -8.015 -12.731 14.476 1.00 92.44 104 ALA A O 1
ATOM 809 N N . LEU A 1 105 ? -9.591 -11.155 14.483 1.00 92.88 105 LEU A N 1
ATOM 810 C CA . LEU A 1 105 ? -8.763 -10.156 13.802 1.00 92.88 105 LEU A CA 1
ATOM 811 C C . LEU A 1 105 ? -7.573 -9.706 14.673 1.00 92.88 105 LEU A C 1
ATOM 813 O O . LEU A 1 105 ? -6.481 -9.453 14.161 1.00 92.88 105 LEU A O 1
ATOM 817 N N . ILE A 1 106 ? -7.761 -9.596 15.991 1.00 94.69 106 ILE A N 1
ATOM 818 C CA . ILE A 1 106 ? -6.682 -9.245 16.932 1.00 94.69 106 ILE A CA 1
ATOM 819 C C . ILE A 1 106 ? -5.611 -10.345 16.942 1.00 94.69 106 ILE A C 1
ATOM 821 O O . ILE A 1 106 ? -4.414 -10.045 16.974 1.00 94.69 106 ILE A O 1
ATOM 825 N N . GLU A 1 107 ? -6.032 -11.606 16.881 1.00 93.31 107 GLU A N 1
ATOM 826 C CA . GLU A 1 107 ? -5.146 -12.763 16.760 1.00 93.31 107 GLU A CA 1
ATOM 827 C C . GLU A 1 107 ? -4.446 -12.804 15.392 1.00 93.31 107 GLU A C 1
ATOM 829 O O . GLU A 1 107 ? -3.218 -12.859 15.334 1.00 93.31 107 GLU A O 1
ATOM 834 N N . GLU A 1 108 ? -5.187 -12.653 14.290 1.00 90.19 108 GLU A N 1
ATOM 835 C CA . GLU A 1 108 ? -4.646 -12.642 12.922 1.00 90.19 108 GLU A CA 1
ATOM 836 C C . GLU A 1 108 ? -3.614 -11.533 12.686 1.00 90.19 108 GLU A C 1
ATOM 838 O O . GLU A 1 108 ? -2.671 -11.715 11.912 1.00 90.19 108 GLU A O 1
ATOM 843 N N . THR A 1 109 ? -3.782 -10.386 13.352 1.00 91.81 109 THR A N 1
ATOM 844 C CA . THR A 1 109 ? -2.821 -9.272 13.333 1.00 91.81 109 THR A CA 1
ATOM 845 C C . THR A 1 109 ? -1.698 -9.415 14.367 1.00 91.81 109 THR A C 1
ATOM 847 O O . THR A 1 109 ? -0.814 -8.557 14.443 1.00 91.81 109 THR A O 1
ATOM 850 N N . GLY A 1 110 ? -1.688 -10.497 15.152 1.00 91.94 110 GLY A N 1
ATOM 851 C CA . GLY A 1 110 ? -0.625 -10.832 16.099 1.00 91.94 110 GLY A CA 1
ATOM 852 C C . GLY A 1 110 ? -0.530 -9.848 17.260 1.00 91.94 110 GLY A C 1
ATOM 853 O O . GLY A 1 110 ? 0.566 -9.572 17.754 1.00 91.94 110 GLY A O 1
ATOM 854 N N . LEU A 1 111 ? -1.663 -9.260 17.650 1.00 95.12 111 LEU A N 1
ATOM 855 C CA . LEU A 1 111 ? -1.755 -8.284 18.734 1.00 95.12 111 LEU A CA 1
ATOM 856 C C . LEU A 1 111 ? -2.136 -8.921 20.075 1.00 95.12 111 LEU A C 1
ATOM 858 O O . LEU A 1 111 ? -2.027 -8.252 21.104 1.00 95.12 111 LEU A O 1
ATOM 862 N N . GLN A 1 112 ? -2.555 -10.190 20.073 1.00 95.00 112 GLN A N 1
ATOM 863 C CA . GLN A 1 112 ? -3.086 -10.907 21.235 1.00 95.00 112 GLN A CA 1
ATOM 864 C C . GLN A 1 112 ? -2.182 -10.806 22.475 1.00 95.00 112 GLN A C 1
ATOM 866 O O . GLN A 1 112 ? -2.653 -10.397 23.538 1.00 95.00 112 GLN A O 1
ATOM 871 N N . ASP A 1 113 ? -0.882 -11.070 22.322 1.00 94.81 113 ASP A N 1
ATOM 872 C CA . ASP A 1 113 ? 0.081 -11.089 23.435 1.00 94.81 113 ASP A CA 1
ATOM 873 C C . ASP A 1 113 ? 0.508 -9.695 23.912 1.00 94.81 113 ASP A C 1
ATOM 875 O O . ASP A 1 113 ? 1.087 -9.532 24.987 1.00 94.81 113 ASP A O 1
ATOM 879 N N . ILE A 1 114 ? 0.219 -8.656 23.125 1.00 96.19 114 ILE A N 1
ATOM 880 C CA . ILE A 1 114 ? 0.634 -7.279 23.413 1.00 96.19 114 ILE A CA 1
ATOM 881 C C . ILE A 1 114 ? -0.536 -6.360 23.762 1.00 96.19 114 ILE A C 1
ATOM 883 O O . ILE A 1 114 ? -0.339 -5.155 23.909 1.00 96.19 114 ILE A O 1
ATOM 887 N N . GLN A 1 115 ? -1.737 -6.908 23.975 1.00 96.88 115 GLN A N 1
ATOM 888 C CA . GLN A 1 115 ? -2.948 -6.138 24.280 1.00 96.88 115 GLN A CA 1
ATOM 889 C C . GLN A 1 115 ? -2.791 -5.191 25.485 1.00 96.88 115 GLN A C 1
ATOM 891 O O . GLN A 1 115 ? -3.324 -4.083 25.468 1.00 96.88 115 GLN A O 1
ATOM 896 N N . LYS A 1 116 ? -2.015 -5.586 26.506 1.00 97.81 116 LYS A N 1
ATOM 897 C CA . LYS A 1 116 ? -1.746 -4.776 27.714 1.00 97.81 116 LYS A CA 1
ATOM 898 C C . LYS A 1 116 ? -0.582 -3.788 27.554 1.00 97.81 116 LYS A C 1
ATOM 900 O O . LYS A 1 116 ? -0.327 -2.981 28.447 1.00 97.81 116 LYS A O 1
ATOM 905 N N . ARG A 1 117 ? 0.163 -3.846 26.446 1.00 98.00 117 ARG A N 1
ATOM 906 C CA . ARG A 1 117 ? 1.306 -2.961 26.195 1.00 98.00 117 ARG A CA 1
ATOM 907 C C . ARG A 1 117 ? 0.807 -1.591 25.752 1.00 98.00 117 ARG A C 1
ATOM 909 O O . ARG A 1 117 ? -0.113 -1.489 24.944 1.00 98.00 117 ARG A O 1
ATOM 916 N N . LYS A 1 118 ? 1.439 -0.529 26.257 1.00 98.31 118 LYS A N 1
ATOM 917 C CA . LYS A 1 118 ? 1.155 0.849 25.832 1.00 98.31 118 LYS A CA 1
ATOM 918 C C . LYS A 1 118 ? 1.584 1.078 24.385 1.00 98.31 118 LYS A C 1
ATOM 920 O O . LYS A 1 118 ? 2.679 0.662 24.005 1.00 98.31 118 LYS A O 1
ATOM 925 N N . VAL A 1 119 ? 0.781 1.820 23.623 1.00 97.62 119 VAL A N 1
ATOM 926 C CA . VAL A 1 119 ? 1.064 2.193 22.227 1.00 97.62 119 VAL A CA 1
ATOM 927 C C . VAL A 1 119 ? 2.428 2.873 22.104 1.00 97.62 119 VAL A C 1
ATOM 929 O O . VAL A 1 119 ? 3.213 2.539 21.223 1.00 97.62 119 VAL A O 1
ATOM 932 N N . GLY A 1 120 ? 2.776 3.761 23.042 1.00 96.69 120 GLY A N 1
ATOM 933 C CA . GLY A 1 120 ? 4.072 4.449 23.050 1.00 96.69 120 GLY A CA 1
ATOM 934 C C . GLY A 1 120 ? 5.288 3.544 23.293 1.00 96.69 120 GLY A C 1
ATOM 935 O O . GLY A 1 120 ? 6.414 4.030 23.267 1.00 96.69 120 GLY A O 1
ATOM 936 N N . LYS A 1 121 ? 5.079 2.252 23.571 1.00 96.88 121 LYS A N 1
ATOM 937 C CA . LYS A 1 121 ? 6.131 1.248 23.767 1.00 96.88 121 LYS A CA 1
ATOM 938 C C . LYS A 1 121 ? 6.187 0.226 22.633 1.00 96.88 121 LYS A C 1
ATOM 940 O O . LYS A 1 121 ? 6.951 -0.726 22.759 1.00 96.88 121 LYS A O 1
ATOM 945 N N . LEU A 1 122 ? 5.376 0.355 21.586 1.00 95.56 122 LEU A N 1
ATOM 946 C CA . LEU A 1 122 ? 5.378 -0.561 20.443 1.00 95.56 122 LEU A CA 1
ATOM 947 C C . LEU A 1 122 ? 6.578 -0.295 19.523 1.00 95.56 122 LEU A C 1
ATOM 949 O O . LEU A 1 122 ? 7.008 0.848 19.383 1.00 95.56 122 LEU A O 1
ATOM 953 N N . SER A 1 123 ? 7.110 -1.344 18.888 1.00 93.38 123 SER A N 1
ATOM 954 C CA . SER A 1 123 ? 8.020 -1.177 17.746 1.00 93.38 123 SER A CA 1
ATOM 955 C C . SER A 1 123 ? 7.258 -0.635 16.531 1.00 93.38 123 SER A C 1
ATOM 957 O O . SER A 1 123 ? 6.026 -0.692 16.500 1.00 93.38 123 SER A O 1
ATOM 959 N N . GLY A 1 124 ? 7.971 -0.162 15.503 1.00 91.94 124 GLY A N 1
ATOM 960 C CA . GLY A 1 124 ? 7.350 0.281 14.247 1.00 91.94 124 GLY A CA 1
ATOM 961 C C . GLY A 1 124 ? 6.445 -0.793 13.633 1.00 91.94 124 GLY A C 1
ATOM 962 O O . GLY A 1 124 ? 5.283 -0.522 13.340 1.00 91.94 124 GLY A O 1
ATOM 963 N N . GLY A 1 125 ? 6.921 -2.042 13.559 1.00 92.50 125 GLY A N 1
ATOM 964 C CA . GLY A 1 125 ? 6.126 -3.175 13.073 1.00 92.50 125 GLY A CA 1
ATOM 965 C C . GLY A 1 125 ? 4.899 -3.483 13.937 1.00 92.50 125 GLY A C 1
ATOM 966 O O . GLY A 1 125 ? 3.816 -3.724 13.409 1.00 92.50 125 GLY A O 1
ATOM 967 N N . MET A 1 126 ? 5.009 -3.420 15.270 1.00 94.31 126 MET A N 1
ATOM 968 C CA . MET A 1 126 ? 3.853 -3.588 16.169 1.00 94.31 126 MET A CA 1
ATOM 969 C C . MET A 1 126 ? 2.826 -2.458 16.015 1.00 94.31 126 MET A C 1
ATOM 971 O O . MET A 1 126 ? 1.625 -2.717 15.972 1.00 94.31 126 MET A O 1
ATOM 975 N N . LEU A 1 127 ? 3.287 -1.209 15.904 1.00 95.12 127 LEU A N 1
ATOM 976 C CA . LEU A 1 127 ? 2.420 -0.057 15.671 1.00 95.12 127 LEU A CA 1
ATOM 977 C C . LEU A 1 127 ? 1.712 -0.171 14.316 1.00 95.12 127 LEU A C 1
ATOM 979 O O . LEU A 1 127 ? 0.525 0.134 14.212 1.00 95.12 127 LEU A O 1
ATOM 983 N N . ARG A 1 128 ? 2.408 -0.678 13.293 1.00 95.25 128 ARG A N 1
ATOM 984 C CA . ARG A 1 128 ? 1.819 -0.926 11.977 1.00 95.25 128 ARG A CA 1
ATOM 985 C C . ARG A 1 128 ? 0.758 -2.018 12.012 1.00 95.25 128 ARG A C 1
ATOM 987 O O . ARG A 1 128 ? -0.308 -1.826 11.439 1.00 95.25 128 ARG A O 1
ATOM 994 N N . ARG A 1 129 ? 0.996 -3.111 12.745 1.00 94.50 129 ARG A N 1
ATOM 995 C CA . ARG A 1 129 ? -0.003 -4.170 12.974 1.00 94.50 129 ARG A CA 1
ATOM 996 C C . ARG A 1 129 ? -1.253 -3.640 13.679 1.00 94.50 129 ARG A C 1
ATOM 998 O O . ARG A 1 129 ? -2.357 -3.955 13.247 1.00 94.50 129 ARG A O 1
ATOM 1005 N N . LEU A 1 130 ? -1.101 -2.757 14.671 1.00 96.25 130 LEU A N 1
ATOM 1006 C CA . LEU A 1 130 ? -2.230 -2.031 15.271 1.00 96.25 130 LEU A CA 1
ATOM 1007 C C . LEU A 1 130 ? -2.973 -1.170 14.235 1.00 96.25 130 LEU A C 1
ATOM 1009 O O . LEU A 1 130 ? -4.202 -1.184 14.189 1.00 96.25 130 LEU A O 1
ATOM 1013 N N . GLY A 1 131 ? -2.236 -0.466 13.375 1.00 96.12 131 GLY A N 1
ATOM 1014 C CA . GLY A 1 131 ? -2.789 0.323 12.273 1.00 96.12 131 GLY A CA 1
ATOM 1015 C C . GLY A 1 131 ? -3.580 -0.505 11.254 1.00 96.12 131 GLY A C 1
ATOM 1016 O O . GLY A 1 131 ? -4.648 -0.083 10.811 1.00 96.12 131 GLY A O 1
ATOM 1017 N N . ILE A 1 132 ? -3.095 -1.696 10.906 1.00 95.38 132 ILE A N 1
ATOM 1018 C CA . ILE A 1 132 ? -3.802 -2.625 10.015 1.00 95.38 132 ILE A CA 1
ATOM 1019 C C . ILE A 1 132 ? -5.038 -3.191 10.720 1.00 95.38 132 ILE A C 1
ATOM 1021 O O . ILE A 1 132 ? -6.131 -3.146 10.160 1.00 95.38 132 ILE A O 1
ATOM 1025 N N . CYS A 1 133 ? -4.902 -3.647 11.970 1.00 95.56 133 CYS A N 1
ATOM 1026 C CA . CYS A 1 133 ? -6.026 -4.153 12.756 1.00 95.56 133 CYS A CA 1
ATOM 1027 C C . CYS A 1 133 ? -7.148 -3.116 12.835 1.00 95.56 133 CYS A C 1
ATOM 1029 O O . CYS A 1 133 ? -8.301 -3.444 12.566 1.00 95.56 133 CYS A O 1
ATOM 1031 N N . GLN A 1 134 ? -6.831 -1.850 13.128 1.00 95.50 134 GLN A N 1
ATOM 1032 C CA . GLN A 1 134 ? -7.870 -0.826 13.184 1.00 95.50 134 GLN A CA 1
ATOM 1033 C C . GLN A 1 134 ? -8.494 -0.534 11.824 1.00 95.50 134 GLN A C 1
ATOM 1035 O O . GLN A 1 134 ? -9.695 -0.277 11.772 1.00 95.50 134 GLN A O 1
ATOM 1040 N N . ALA A 1 135 ? -7.734 -0.609 10.726 1.00 95.75 135 ALA A N 1
ATOM 1041 C CA . ALA A 1 135 ? -8.295 -0.416 9.395 1.00 95.75 135 ALA A CA 1
ATOM 1042 C C . ALA A 1 135 ? -9.347 -1.497 9.106 1.00 95.75 135 ALA A C 1
ATOM 1044 O O . ALA A 1 135 ? -10.399 -1.187 8.560 1.00 95.75 135 ALA A O 1
ATOM 1045 N N . LEU A 1 136 ? -9.115 -2.727 9.565 1.00 94.19 136 LEU A N 1
ATOM 1046 C CA . LEU A 1 136 ? -9.967 -3.894 9.320 1.00 94.19 136 LEU A CA 1
ATOM 1047 C C . LEU A 1 136 ? -11.117 -4.073 10.318 1.00 94.19 136 LEU A C 1
ATOM 1049 O O . LEU A 1 136 ? -12.052 -4.826 10.038 1.00 94.19 136 LEU A O 1
ATOM 1053 N N . LEU A 1 137 ? -11.082 -3.368 11.452 1.00 93.88 137 LEU A N 1
ATOM 1054 C CA . LEU A 1 137 ? -12.165 -3.367 12.435 1.00 93.88 137 LEU A CA 1
ATOM 1055 C C . LEU A 1 137 ? -13.510 -3.036 11.775 1.00 93.88 137 LEU A C 1
ATOM 1057 O O . LEU A 1 137 ? -13.640 -1.999 11.114 1.00 93.88 137 LEU A O 1
ATOM 1061 N N . GLY A 1 138 ? -14.508 -3.891 12.020 1.00 90.69 138 GLY A N 1
ATOM 1062 C CA . GLY A 1 138 ? -15.864 -3.740 11.482 1.00 90.69 138 GLY A CA 1
ATOM 1063 C C . GLY A 1 138 ? -16.068 -4.367 10.103 1.00 90.69 138 GLY A C 1
ATOM 1064 O O . GLY A 1 138 ? -17.094 -4.125 9.478 1.00 90.69 138 GLY A O 1
ATOM 1065 N N . ASN A 1 139 ? -15.109 -5.173 9.633 1.00 90.31 139 ASN A N 1
ATOM 1066 C CA . ASN A 1 139 ? -15.180 -5.902 8.367 1.00 90.31 139 ASN A CA 1
ATOM 1067 C C . ASN A 1 139 ? -15.518 -5.006 7.147 1.00 90.31 139 ASN A C 1
ATOM 1069 O O . ASN A 1 139 ? -16.447 -5.313 6.394 1.00 90.31 139 ASN A O 1
ATOM 1073 N N . PRO A 1 140 ? -14.770 -3.910 6.911 1.00 91.62 140 PRO A N 1
ATOM 1074 C CA . PRO A 1 140 ? -15.055 -2.982 5.817 1.00 91.62 140 PRO A CA 1
ATOM 1075 C C . PRO A 1 140 ? -14.944 -3.664 4.447 1.00 91.62 140 PRO A C 1
ATOM 1077 O O . PRO A 1 140 ? -14.129 -4.573 4.256 1.00 91.62 140 PRO A O 1
ATOM 1080 N N . LYS A 1 141 ? -15.753 -3.215 3.481 1.00 90.25 141 LYS A N 1
ATOM 1081 C CA . LYS A 1 141 ? -15.717 -3.706 2.089 1.00 90.25 141 LYS A CA 1
ATOM 1082 C C . LYS A 1 141 ? -14.631 -3.049 1.244 1.00 90.25 141 LYS A C 1
ATOM 1084 O O . LYS A 1 141 ? -14.199 -3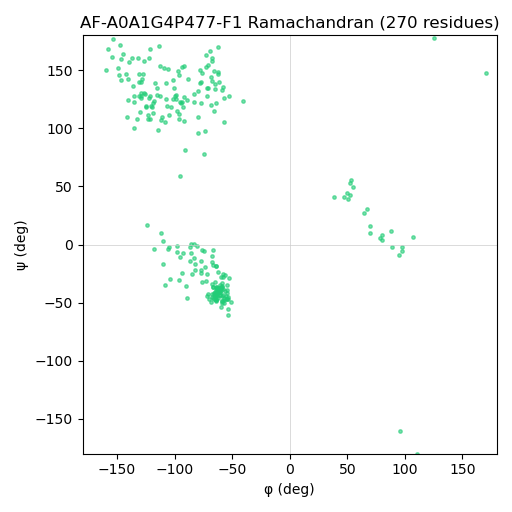.637 0.257 1.00 90.25 141 LYS A O 1
ATOM 1089 N N . VAL A 1 142 ? -14.174 -1.873 1.664 1.00 92.75 142 VAL A N 1
ATOM 1090 C CA . VAL A 1 142 ? -13.063 -1.141 1.057 1.00 92.75 142 VAL A CA 1
ATOM 1091 C C . VAL A 1 142 ? -11.997 -0.925 2.121 1.00 92.75 142 VAL A C 1
ATOM 1093 O O . VAL A 1 142 ? -12.294 -0.428 3.207 1.00 92.75 142 VAL A O 1
ATOM 1096 N N . VAL A 1 143 ? -10.759 -1.294 1.816 1.00 94.88 143 VAL A N 1
ATOM 1097 C CA . VAL A 1 143 ? -9.598 -1.088 2.682 1.00 94.88 143 VAL A CA 1
ATOM 1098 C C . VAL A 1 143 ? -8.533 -0.349 1.888 1.00 94.88 143 VAL A C 1
ATOM 1100 O O . VAL A 1 143 ? -8.192 -0.756 0.786 1.00 94.88 143 VAL A O 1
ATOM 1103 N N . ILE A 1 144 ? -8.004 0.733 2.444 1.00 96.56 144 ILE A N 1
ATOM 1104 C CA . ILE A 1 144 ? -6.954 1.551 1.842 1.00 96.56 144 ILE A CA 1
ATOM 1105 C C . ILE A 1 144 ? -5.743 1.528 2.765 1.00 96.56 144 ILE A C 1
ATOM 1107 O O . ILE A 1 144 ? -5.839 1.913 3.932 1.00 96.56 144 ILE A O 1
ATOM 1111 N N . LEU A 1 145 ? -4.604 1.083 2.249 1.00 96.12 145 LEU A N 1
ATOM 1112 C CA . LEU A 1 145 ? -3.355 0.953 2.986 1.00 96.12 145 LEU A CA 1
ATOM 1113 C C . LEU A 1 145 ? -2.273 1.770 2.289 1.00 96.12 145 LEU A C 1
ATOM 1115 O O . LEU A 1 145 ? -1.808 1.404 1.210 1.00 96.12 145 LEU A O 1
ATOM 1119 N N . ASP A 1 146 ? -1.881 2.881 2.907 1.00 95.50 146 ASP A N 1
ATOM 1120 C CA . ASP A 1 146 ? -0.885 3.779 2.335 1.00 95.50 146 ASP A CA 1
ATOM 1121 C C . ASP A 1 146 ? 0.521 3.403 2.812 1.00 95.50 146 ASP A C 1
ATOM 1123 O O . ASP A 1 146 ? 0.846 3.620 3.979 1.00 95.50 146 ASP A O 1
ATOM 1127 N N . GLU A 1 147 ? 1.327 2.803 1.931 1.00 92.50 147 GLU A N 1
ATOM 1128 C CA . GLU A 1 147 ? 2.700 2.335 2.168 1.00 92.50 147 GLU A CA 1
ATOM 1129 C C . GLU A 1 147 ? 2.801 1.395 3.398 1.00 92.50 147 GLU A C 1
ATOM 1131 O O . GLU A 1 147 ? 3.528 1.682 4.355 1.00 92.50 147 GLU A O 1
ATOM 1136 N N . PRO A 1 148 ? 2.039 0.277 3.477 1.00 92.44 148 PRO A N 1
ATOM 1137 C CA . PRO A 1 148 ? 1.915 -0.560 4.682 1.00 92.44 148 PRO A CA 1
ATOM 1138 C C . PRO A 1 148 ? 3.239 -1.117 5.214 1.00 92.44 148 PRO A C 1
ATOM 1140 O O . PRO A 1 148 ? 3.330 -1.367 6.413 1.00 92.44 148 PRO A O 1
ATOM 1143 N N . THR A 1 149 ? 4.252 -1.277 4.367 1.00 90.31 149 THR A N 1
ATOM 1144 C CA . THR A 1 149 ? 5.537 -1.913 4.690 1.00 90.31 149 THR A CA 1
ATOM 1145 C C . THR A 1 149 ? 6.697 -0.926 4.873 1.00 90.31 149 THR A C 1
ATOM 1147 O O . THR A 1 149 ? 7.808 -1.347 5.212 1.00 90.31 149 THR A O 1
ATOM 1150 N N . VAL A 1 150 ? 6.472 0.383 4.688 1.00 86.25 150 VAL A N 1
ATOM 1151 C CA . VAL A 1 150 ? 7.548 1.387 4.721 1.00 86.25 150 VAL A CA 1
ATOM 1152 C C . VAL A 1 150 ? 8.198 1.495 6.101 1.00 86.25 150 VAL A C 1
ATOM 1154 O O . VAL A 1 150 ? 7.529 1.475 7.133 1.00 86.25 150 VAL A O 1
ATOM 1157 N N . GLY A 1 151 ? 9.529 1.606 6.122 1.00 84.06 151 GLY A N 1
ATOM 1158 C CA . GLY A 1 151 ? 10.299 1.792 7.356 1.00 84.06 151 GLY A CA 1
ATOM 1159 C C . GLY A 1 151 ? 10.330 0.576 8.289 1.00 84.06 151 GLY A C 1
ATOM 1160 O O . GLY A 1 151 ? 10.791 0.697 9.422 1.00 84.06 151 GLY A O 1
ATOM 1161 N N . LEU A 1 152 ? 9.851 -0.586 7.837 1.00 87.50 152 LEU A N 1
ATOM 1162 C CA . LEU A 1 152 ? 9.868 -1.820 8.617 1.00 87.50 152 LEU A CA 1
ATOM 1163 C C . LEU A 1 152 ? 11.109 -2.666 8.333 1.00 87.50 152 LEU A C 1
ATOM 1165 O O . LEU A 1 152 ? 11.660 -2.634 7.227 1.00 87.50 152 LEU A O 1
ATOM 1169 N N . ASP A 1 153 ? 11.507 -3.455 9.325 1.00 89.19 153 ASP A N 1
ATOM 1170 C CA . ASP A 1 153 ? 12.486 -4.530 9.184 1.00 89.19 153 ASP A CA 1
ATOM 1171 C C . ASP A 1 153 ? 11.938 -5.690 8.314 1.00 89.19 153 ASP A C 1
ATOM 1173 O O . ASP A 1 153 ? 10.719 -5.797 8.129 1.00 89.19 153 ASP A O 1
ATOM 1177 N N . PRO A 1 154 ? 12.808 -6.560 7.758 1.00 87.88 154 PRO A N 1
ATOM 1178 C CA . PRO A 1 154 ? 12.386 -7.638 6.861 1.00 87.88 154 PRO A CA 1
ATOM 1179 C C . PRO A 1 154 ? 11.334 -8.592 7.450 1.00 87.88 154 PRO A C 1
ATOM 1181 O O . PRO A 1 154 ? 10.393 -8.963 6.747 1.00 87.88 154 PRO A O 1
ATOM 1184 N N . GLU A 1 155 ? 11.450 -8.951 8.732 1.00 88.62 155 GLU A N 1
ATOM 1185 C CA . GLU A 1 155 ? 10.520 -9.869 9.404 1.00 88.62 155 GLU A CA 1
ATOM 1186 C C . GLU A 1 155 ? 9.120 -9.247 9.501 1.00 88.62 155 GLU A C 1
ATOM 1188 O O . GLU A 1 155 ? 8.124 -9.857 9.098 1.00 88.62 155 GLU A O 1
ATOM 1193 N N . SER A 1 156 ? 9.042 -7.986 9.935 1.00 87.56 156 SER A N 1
ATOM 1194 C CA . SER A 1 156 ? 7.790 -7.227 9.993 1.00 87.56 156 SER A CA 1
ATOM 1195 C C . SER A 1 156 ? 7.143 -7.052 8.611 1.00 87.56 156 SER A C 1
ATOM 1197 O O . SER A 1 156 ? 5.918 -7.153 8.498 1.00 87.56 156 SER A O 1
ATOM 1199 N N . ARG A 1 157 ? 7.929 -6.816 7.546 1.00 88.88 157 ARG A N 1
ATOM 1200 C CA . ARG A 1 157 ? 7.395 -6.722 6.170 1.00 88.88 157 ARG A CA 1
ATOM 1201 C C . ARG A 1 157 ? 6.798 -8.043 5.706 1.00 88.88 157 ARG A C 1
ATOM 1203 O O . ARG A 1 157 ? 5.675 -8.049 5.207 1.00 88.88 157 ARG A O 1
ATOM 1210 N N . MET A 1 158 ? 7.514 -9.151 5.901 1.00 87.69 158 MET A N 1
ATOM 1211 C CA . MET A 1 158 ? 7.033 -10.488 5.542 1.00 87.69 158 MET A CA 1
ATOM 1212 C C . MET A 1 158 ? 5.727 -10.820 6.273 1.00 87.69 158 MET A C 1
ATOM 1214 O O . MET A 1 158 ? 4.770 -11.286 5.655 1.00 87.69 158 MET A O 1
ATOM 1218 N N . TYR A 1 159 ? 5.655 -10.517 7.572 1.00 87.88 159 TYR A N 1
ATOM 1219 C CA . TYR A 1 159 ? 4.443 -10.721 8.360 1.00 87.88 159 TYR A CA 1
ATOM 1220 C C . TYR A 1 159 ? 3.246 -9.949 7.788 1.00 87.88 159 TYR A C 1
ATOM 1222 O O . TYR A 1 159 ? 2.171 -10.521 7.602 1.00 87.88 159 TYR A O 1
ATOM 1230 N N . ILE A 1 160 ? 3.429 -8.660 7.480 1.00 88.88 160 ILE A N 1
ATOM 1231 C CA . ILE A 1 160 ? 2.368 -7.827 6.903 1.00 88.88 160 ILE A CA 1
ATOM 1232 C C . ILE A 1 160 ? 1.945 -8.357 5.535 1.00 88.88 160 ILE A C 1
ATOM 1234 O O . ILE A 1 160 ? 0.751 -8.474 5.294 1.00 88.88 160 ILE A O 1
ATOM 1238 N N . ARG A 1 161 ? 2.881 -8.740 4.662 1.00 87.62 161 ARG A N 1
ATOM 1239 C CA . ARG A 1 161 ? 2.547 -9.327 3.353 1.00 87.62 161 ARG A CA 1
ATOM 1240 C C . ARG A 1 161 ? 1.672 -10.574 3.504 1.00 87.62 161 ARG A C 1
ATOM 1242 O O . ARG A 1 161 ? 0.615 -10.656 2.885 1.00 87.62 161 ARG A O 1
ATOM 1249 N N . ASN A 1 162 ? 2.049 -11.486 4.400 1.00 86.62 162 ASN A N 1
ATOM 1250 C CA . ASN A 1 162 ? 1.267 -12.693 4.679 1.00 86.62 162 ASN A CA 1
ATOM 1251 C C . ASN A 1 162 ? -0.120 -12.380 5.258 1.00 86.62 162 ASN A C 1
ATOM 1253 O O . ASN A 1 162 ? -1.086 -13.071 4.947 1.00 86.62 162 ASN A O 1
ATOM 1257 N N . LEU A 1 163 ? -0.232 -11.345 6.093 1.00 87.12 163 LEU A N 1
ATOM 1258 C CA . LEU A 1 163 ? -1.515 -10.863 6.598 1.00 87.12 163 LEU A CA 1
ATOM 1259 C C . LEU A 1 163 ? -2.395 -10.327 5.457 1.00 87.12 163 LEU A C 1
ATOM 1261 O O . LEU A 1 163 ? -3.550 -10.730 5.342 1.00 87.12 163 LEU A O 1
ATOM 1265 N N . LEU A 1 164 ? -1.851 -9.471 4.589 1.00 86.88 164 LEU A N 1
ATOM 1266 C CA . LEU A 1 164 ? -2.590 -8.855 3.481 1.00 86.88 164 LEU A CA 1
ATOM 1267 C C . LEU A 1 164 ? -3.085 -9.878 2.457 1.00 86.88 164 LEU A C 1
ATOM 1269 O O . LEU A 1 164 ? -4.224 -9.766 2.009 1.00 86.88 164 LEU A O 1
ATOM 1273 N N . ALA A 1 165 ? -2.294 -10.915 2.175 1.00 83.56 165 ALA A N 1
ATOM 1274 C CA . ALA A 1 165 ? -2.699 -12.016 1.303 1.00 83.56 165 ALA A CA 1
ATOM 1275 C C . ALA A 1 165 ? -3.955 -12.764 1.803 1.00 83.56 165 ALA A C 1
ATOM 1277 O O . ALA A 1 165 ? -4.706 -13.302 0.997 1.00 83.56 165 ALA A O 1
ATOM 1278 N N . ARG A 1 166 ? -4.220 -12.783 3.120 1.00 81.62 166 ARG A N 1
ATOM 1279 C CA . ARG A 1 166 ? -5.398 -13.455 3.709 1.00 81.62 166 ARG A CA 1
ATOM 1280 C C . ARG A 1 166 ? -6.665 -12.596 3.701 1.00 81.62 166 ARG A C 1
ATOM 1282 O O . ARG A 1 166 ? -7.770 -13.128 3.711 1.00 81.62 166 ARG A O 1
ATOM 1289 N N . ILE A 1 167 ? -6.522 -11.271 3.690 1.00 76.06 167 ILE A N 1
ATOM 1290 C CA . ILE A 1 167 ? -7.634 -10.322 3.878 1.00 76.06 167 ILE A CA 1
ATOM 1291 C C . ILE A 1 167 ? -8.430 -10.081 2.582 1.00 76.06 167 ILE A C 1
ATOM 1293 O O . ILE A 1 167 ? -9.552 -9.584 2.635 1.00 76.06 167 ILE A O 1
ATOM 1297 N N . SER A 1 168 ? -7.883 -10.432 1.417 1.00 70.00 168 SER A N 1
ATOM 1298 C CA . SER A 1 168 ? -8.392 -10.039 0.091 1.00 70.00 168 SER A CA 1
ATOM 1299 C C . SER A 1 168 ? -9.742 -10.626 -0.320 1.00 70.00 168 SER A C 1
ATOM 1301 O O . SER A 1 168 ? -10.366 -10.129 -1.259 1.00 70.00 168 SER A O 1
ATOM 1303 N N . THR A 1 169 ? -10.223 -11.666 0.361 1.00 71.06 169 THR A N 1
ATOM 1304 C CA . THR A 1 169 ? -11.430 -12.378 -0.074 1.00 71.06 169 THR A CA 1
ATOM 1305 C C . THR A 1 169 ? -12.665 -11.476 0.092 1.00 71.06 169 THR A C 1
ATOM 1307 O O . THR A 1 169 ? -12.981 -11.039 1.198 1.00 71.06 169 THR A O 1
ATOM 1310 N N . ASP A 1 170 ? -13.380 -11.194 -1.007 1.00 79.19 170 ASP A N 1
ATOM 1311 C CA . ASP A 1 170 ? -14.621 -10.391 -1.046 1.00 79.19 170 ASP A CA 1
ATOM 1312 C C . ASP A 1 170 ? -14.501 -8.895 -0.641 1.00 79.19 170 ASP A C 1
ATOM 1314 O O . ASP A 1 170 ? -15.484 -8.288 -0.189 1.00 79.19 170 ASP A O 1
ATOM 1318 N N . LYS A 1 171 ? -13.326 -8.272 -0.812 1.00 87.12 171 LYS A N 1
ATOM 1319 C CA . LYS A 1 171 ? -13.093 -6.838 -0.533 1.00 87.12 171 LYS A CA 1
ATOM 1320 C C . LYS A 1 171 ? -12.376 -6.145 -1.688 1.00 87.12 171 LYS A C 1
ATOM 1322 O O . LYS A 1 171 ? -11.706 -6.799 -2.476 1.00 87.12 171 LYS A O 1
ATOM 1327 N N . ILE A 1 172 ? -12.465 -4.818 -1.748 1.00 91.38 172 ILE A N 1
ATOM 1328 C CA . ILE A 1 172 ? -11.471 -4.006 -2.460 1.00 91.38 172 ILE A CA 1
ATOM 1329 C C . ILE A 1 172 ? -10.370 -3.653 -1.471 1.00 91.38 172 ILE A C 1
ATOM 1331 O O . ILE A 1 172 ? -10.648 -3.044 -0.433 1.00 91.38 172 ILE A O 1
ATOM 1335 N N . VAL A 1 173 ? -9.128 -3.987 -1.800 1.00 93.38 173 VAL A N 1
ATOM 1336 C CA . VAL A 1 173 ? -7.964 -3.562 -1.022 1.00 93.38 173 VAL A CA 1
ATOM 1337 C C . VAL A 1 173 ? -7.069 -2.723 -1.921 1.00 93.38 173 VAL A C 1
ATOM 1339 O O . VAL A 1 173 ? -6.495 -3.236 -2.872 1.00 93.38 173 VAL A O 1
ATOM 1342 N N . LEU A 1 174 ? -6.949 -1.430 -1.628 1.00 95.12 174 LEU A N 1
ATOM 1343 C CA . LEU A 1 174 ? -6.008 -0.543 -2.303 1.00 95.12 174 LEU A CA 1
ATOM 1344 C C . LEU A 1 174 ? -4.730 -0.463 -1.477 1.00 95.12 174 LEU A C 1
ATOM 1346 O O . LEU A 1 174 ? -4.778 -0.079 -0.308 1.00 95.12 174 LEU A O 1
ATOM 1350 N N . ILE A 1 175 ? -3.594 -0.803 -2.077 1.00 94.94 175 ILE A N 1
ATOM 1351 C CA . ILE A 1 175 ? -2.293 -0.783 -1.407 1.00 94.94 175 ILE A CA 1
ATOM 1352 C C . ILE A 1 175 ? -1.349 0.091 -2.212 1.00 94.94 175 ILE A C 1
ATOM 1354 O O . ILE A 1 175 ? -1.072 -0.225 -3.364 1.00 94.94 175 ILE A O 1
ATOM 1358 N N . SER A 1 176 ? -0.826 1.167 -1.629 1.00 94.69 176 SER A N 1
ATOM 1359 C CA . SER A 1 176 ? 0.266 1.909 -2.263 1.00 94.69 176 SER A CA 1
ATOM 1360 C C . SER A 1 176 ? 1.618 1.333 -1.849 1.00 94.69 176 SER A C 1
ATOM 1362 O O . SER A 1 176 ? 1.815 0.922 -0.705 1.00 94.69 176 SER A O 1
ATOM 1364 N N . SER A 1 177 ? 2.555 1.309 -2.790 1.00 89.62 177 SER A N 1
ATOM 1365 C CA . SER A 1 177 ? 3.961 1.007 -2.534 1.00 89.62 177 SER A CA 1
ATOM 1366 C C . SER A 1 177 ? 4.829 1.759 -3.539 1.00 89.62 177 SER A C 1
ATOM 1368 O O . SER A 1 177 ? 4.410 2.040 -4.665 1.00 89.62 177 SER A O 1
ATOM 1370 N N . HIS A 1 178 ? 6.055 2.084 -3.154 1.00 84.38 178 HIS A N 1
ATOM 1371 C CA . HIS A 1 178 ? 7.117 2.481 -4.083 1.00 84.38 178 HIS A CA 1
ATOM 1372 C C . HIS A 1 178 ? 8.055 1.312 -4.430 1.00 84.38 178 HIS A C 1
ATOM 1374 O O . HIS A 1 178 ? 8.974 1.483 -5.223 1.00 84.38 178 HIS A O 1
ATOM 1380 N N . ILE A 1 179 ? 7.818 0.133 -3.847 1.00 82.75 179 ILE A N 1
ATOM 1381 C CA . ILE A 1 179 ? 8.582 -1.099 -4.048 1.00 82.75 179 ILE A CA 1
ATOM 1382 C C . ILE A 1 179 ? 7.697 -2.087 -4.816 1.00 82.75 179 ILE A C 1
ATOM 1384 O O . ILE A 1 179 ? 6.719 -2.603 -4.269 1.00 82.75 179 ILE A O 1
ATOM 1388 N N . ALA A 1 180 ? 8.034 -2.356 -6.080 1.00 85.06 180 ALA A N 1
ATOM 1389 C CA . ALA A 1 180 ? 7.252 -3.236 -6.953 1.00 85.06 180 ALA A CA 1
ATOM 1390 C C . ALA A 1 180 ? 7.168 -4.679 -6.424 1.00 85.06 180 ALA A C 1
ATOM 1392 O O . ALA A 1 180 ? 6.091 -5.275 -6.407 1.00 85.06 180 ALA A O 1
ATOM 1393 N N . SER A 1 181 ? 8.274 -5.202 -5.890 1.00 83.44 181 SER A N 1
ATOM 1394 C CA . SER A 1 181 ? 8.360 -6.563 -5.340 1.00 83.44 181 SER A CA 1
ATOM 1395 C C . SER A 1 181 ? 7.475 -6.808 -4.109 1.00 83.44 181 SER A C 1
ATOM 1397 O O . SER A 1 181 ? 7.179 -7.962 -3.783 1.00 83.44 181 SER A O 1
ATOM 1399 N N . ASP A 1 182 ? 7.021 -5.749 -3.427 1.00 81.81 182 ASP A N 1
ATOM 1400 C CA . ASP A 1 182 ? 6.020 -5.851 -2.359 1.00 81.81 182 ASP A CA 1
ATOM 1401 C C . ASP A 1 182 ? 4.620 -6.143 -2.897 1.00 81.81 182 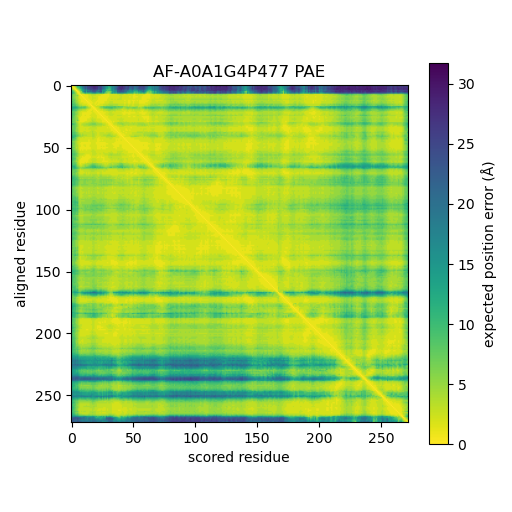ASP A C 1
ATOM 1403 O O . ASP A 1 182 ? 3.849 -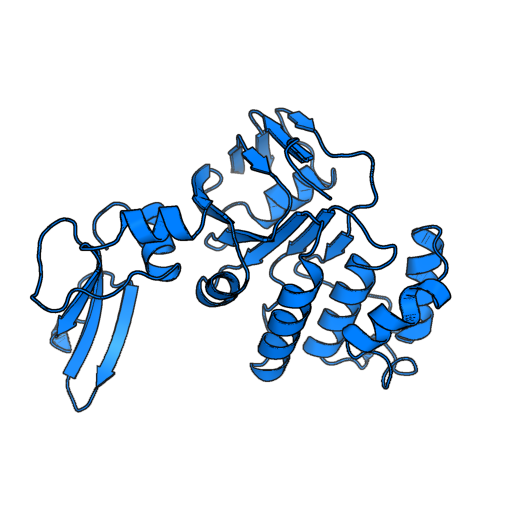6.838 -2.237 1.00 81.81 182 ASP A O 1
ATOM 1407 N N . LEU A 1 183 ? 4.306 -5.667 -4.101 1.00 87.00 183 LEU A N 1
ATOM 1408 C CA . LEU A 1 183 ? 2.989 -5.823 -4.713 1.00 87.00 183 LEU A CA 1
ATOM 1409 C C . LEU A 1 183 ? 2.890 -7.055 -5.613 1.00 87.00 183 LEU A C 1
ATOM 1411 O O . LEU A 1 183 ? 1.795 -7.590 -5.773 1.00 87.00 183 LEU A O 1
ATOM 1415 N N . ASP A 1 184 ? 4.017 -7.533 -6.135 1.00 84.31 184 ASP A N 1
ATOM 1416 C CA . ASP A 1 184 ? 4.099 -8.623 -7.115 1.00 84.31 184 ASP A CA 1
ATOM 1417 C C . ASP A 1 184 ? 3.383 -9.908 -6.670 1.00 84.31 184 ASP A C 1
ATOM 1419 O O . ASP A 1 184 ? 2.637 -10.531 -7.424 1.00 84.31 184 ASP A O 1
ATOM 1423 N N . TYR A 1 185 ? 3.497 -10.241 -5.386 1.00 77.44 185 TYR A N 1
ATOM 1424 C CA . TYR A 1 185 ? 2.890 -11.441 -4.802 1.00 77.44 185 TYR A CA 1
ATOM 1425 C C . TYR A 1 185 ? 1.499 -11.206 -4.204 1.00 77.44 185 TYR A C 1
ATOM 1427 O O . TYR A 1 185 ? 0.862 -12.157 -3.761 1.00 77.44 185 TYR A O 1
ATOM 1435 N N . LEU A 1 186 ? 1.051 -9.952 -4.125 1.00 82.50 186 LEU A N 1
ATOM 1436 C CA . LEU A 1 186 ? -0.184 -9.580 -3.433 1.00 82.50 186 LEU A CA 1
ATOM 1437 C C . LEU A 1 186 ? -1.303 -9.184 -4.390 1.00 82.50 186 LEU A C 1
ATOM 1439 O O . LEU A 1 186 ? -2.462 -9.415 -4.073 1.00 82.50 186 LEU A O 1
ATOM 1443 N N . CYS A 1 187 ? -0.972 -8.542 -5.509 1.00 87.25 187 CYS A N 1
ATOM 1444 C CA . CYS A 1 187 ? -1.952 -7.805 -6.297 1.00 87.25 187 CYS A CA 1
ATOM 1445 C C . CYS A 1 187 ? -2.410 -8.585 -7.530 1.00 87.25 187 CYS A C 1
ATOM 1447 O O . CYS A 1 187 ? -1.601 -9.215 -8.221 1.00 87.25 187 CYS A O 1
ATOM 1449 N N . ASP A 1 188 ? -3.704 -8.458 -7.819 1.00 85.94 188 ASP A N 1
ATOM 1450 C CA . ASP A 1 188 ? -4.346 -8.956 -9.039 1.00 85.94 188 ASP A CA 1
ATOM 1451 C C . ASP A 1 188 ? -4.309 -7.885 -10.136 1.00 85.94 188 ASP A C 1
ATOM 1453 O O . ASP A 1 188 ? -4.148 -8.174 -11.321 1.00 85.94 188 ASP A O 1
ATOM 1457 N N . GLN A 1 189 ? -4.438 -6.621 -9.725 1.00 92.56 189 GLN A N 1
ATOM 1458 C CA . GLN A 1 189 ? -4.434 -5.452 -10.595 1.00 92.56 189 GLN A CA 1
ATOM 1459 C C . GLN A 1 189 ? -3.404 -4.442 -10.111 1.00 92.56 189 GLN A C 1
ATOM 1461 O O . GLN A 1 189 ? -3.182 -4.285 -8.908 1.00 92.56 189 GLN A O 1
ATOM 1466 N N . VAL A 1 190 ? -2.794 -3.730 -11.052 1.00 95.56 190 VAL A N 1
ATOM 1467 C CA . VAL A 1 190 ? -1.765 -2.737 -10.762 1.00 95.56 190 VAL A CA 1
ATOM 1468 C C . VAL A 1 190 ? -2.077 -1.441 -11.489 1.00 95.56 190 VAL A C 1
ATOM 1470 O O . VAL A 1 190 ? -2.291 -1.406 -12.698 1.00 95.56 190 VAL A O 1
ATOM 1473 N N . LEU A 1 191 ? -2.090 -0.363 -10.717 1.00 96.00 191 LEU A N 1
ATOM 1474 C CA . LEU A 1 191 ? -2.163 1.015 -11.164 1.00 96.00 191 LEU A CA 1
ATOM 1475 C C . LEU A 1 191 ? -0.767 1.630 -11.047 1.00 96.00 191 LEU A C 1
ATOM 1477 O O . LEU A 1 191 ? -0.244 1.760 -9.941 1.00 96.00 191 LEU A O 1
ATOM 1481 N N . ILE A 1 192 ? -0.184 2.065 -12.161 1.00 95.69 192 ILE A N 1
ATOM 1482 C CA . ILE A 1 192 ? 1.061 2.837 -12.157 1.00 95.69 192 ILE A CA 1
ATOM 1483 C C . ILE A 1 192 ? 0.708 4.319 -12.275 1.00 95.69 192 ILE A C 1
ATOM 1485 O O . ILE A 1 192 ? 0.171 4.771 -13.288 1.00 95.69 192 ILE A O 1
ATOM 1489 N N . LEU A 1 193 ? 1.015 5.082 -11.227 1.00 94.62 193 LEU A N 1
ATOM 1490 C CA . LEU A 1 193 ? 0.887 6.534 -11.182 1.00 94.62 193 LEU A CA 1
ATOM 1491 C C . LEU A 1 193 ? 2.241 7.203 -11.401 1.00 94.62 193 LEU A C 1
ATOM 1493 O O . LEU A 1 193 ? 3.230 6.877 -10.743 1.00 94.62 193 LEU A O 1
ATOM 1497 N N . ASN A 1 194 ? 2.262 8.225 -12.253 1.00 92.75 194 ASN A N 1
ATOM 1498 C CA . ASN A 1 194 ? 3.442 9.044 -12.491 1.00 92.75 194 ASN A CA 1
ATOM 1499 C C . ASN A 1 194 ? 3.058 10.521 -12.637 1.00 92.75 194 ASN A C 1
ATOM 1501 O O . ASN A 1 194 ? 2.227 10.883 -13.468 1.00 92.75 194 ASN A O 1
ATOM 1505 N N . LYS A 1 195 ? 3.661 11.396 -11.820 1.00 92.94 195 LYS A N 1
ATOM 1506 C CA . LYS A 1 195 ? 3.452 12.862 -11.850 1.00 92.94 195 LYS A CA 1
ATOM 1507 C C . LYS A 1 195 ? 1.968 13.281 -11.923 1.00 92.94 195 LYS A C 1
ATOM 1509 O O . LYS A 1 195 ? 1.619 14.225 -12.645 1.00 92.94 195 LYS A O 1
ATOM 1514 N N . GLY A 1 196 ? 1.108 12.583 -11.178 1.00 94.06 196 GLY A N 1
ATOM 1515 C CA . GLY A 1 196 ? -0.328 12.839 -11.097 1.00 94.06 196 GLY A CA 1
ATOM 1516 C C . GLY A 1 196 ? -1.166 12.280 -12.246 1.00 94.06 196 GLY A C 1
ATOM 1517 O O . GLY A 1 196 ? -2.344 12.609 -12.309 1.00 94.06 196 GLY A O 1
ATOM 1518 N N . HIS A 1 197 ? -0.597 11.468 -13.138 1.00 94.88 197 HIS A N 1
ATOM 1519 C CA . HIS A 1 197 ? -1.313 10.769 -14.208 1.00 94.88 197 HIS A CA 1
ATOM 1520 C C . HIS A 1 197 ? -1.314 9.258 -13.980 1.00 94.88 197 HIS A C 1
ATOM 1522 O O . HIS A 1 197 ? -0.389 8.715 -13.374 1.00 94.88 197 HIS A O 1
ATOM 1528 N N . VAL A 1 198 ? -2.334 8.589 -14.513 1.00 95.69 198 VAL A N 1
ATOM 1529 C CA . VAL A 1 198 ? -2.357 7.130 -14.664 1.00 95.69 198 VAL A CA 1
ATOM 1530 C C . VAL A 1 198 ? -1.525 6.779 -15.892 1.00 95.69 198 VAL A C 1
ATOM 1532 O O . VAL A 1 198 ? -1.932 7.090 -17.007 1.00 95.69 198 VAL A O 1
ATOM 1535 N N . SER A 1 199 ? -0.359 6.164 -15.688 1.00 94.62 199 SER A N 1
ATOM 1536 C CA . SER A 1 199 ? 0.442 5.613 -16.788 1.00 94.62 199 SER A CA 1
ATOM 1537 C C . SER A 1 199 ? -0.215 4.356 -17.355 1.00 94.62 199 SER A C 1
ATOM 1539 O O . SER A 1 199 ? -0.303 4.200 -18.567 1.00 94.62 199 SER A O 1
ATOM 1541 N N . VAL A 1 200 ? -0.687 3.468 -16.475 1.00 95.44 200 VAL A N 1
ATOM 1542 C CA . VAL A 1 200 ? -1.433 2.259 -16.841 1.00 95.44 200 VAL A CA 1
ATOM 1543 C C . VAL A 1 200 ? -2.242 1.760 -15.642 1.00 95.44 200 VAL A C 1
ATOM 1545 O O . VAL A 1 200 ? -1.846 1.967 -14.493 1.00 95.44 200 VAL A O 1
ATOM 1548 N N . PHE A 1 201 ? -3.372 1.109 -15.909 1.00 95.88 201 PHE A N 1
ATOM 1549 C CA . PHE A 1 201 ? -4.146 0.353 -14.930 1.00 95.88 201 PHE A CA 1
ATOM 1550 C C . PHE A 1 201 ? -4.687 -0.912 -15.595 1.00 95.88 201 PHE A C 1
ATOM 1552 O O . PHE A 1 201 ? -5.549 -0.817 -16.464 1.00 95.88 201 PHE A O 1
ATOM 1559 N N . ASP A 1 202 ? -4.163 -2.074 -15.212 1.00 95.31 202 ASP A N 1
ATOM 1560 C CA . ASP A 1 202 ? -4.568 -3.367 -15.775 1.00 95.31 202 ASP A CA 1
ATOM 1561 C C . ASP A 1 202 ? -4.320 -4.500 -14.760 1.00 95.31 202 ASP A C 1
ATOM 1563 O O . ASP A 1 202 ? -3.809 -4.276 -13.657 1.00 95.31 202 ASP A O 1
ATOM 1567 N N . THR A 1 203 ? -4.705 -5.723 -15.113 1.00 94.06 203 THR A N 1
ATOM 1568 C CA . THR A 1 203 ? -4.309 -6.937 -14.397 1.00 94.06 203 THR A CA 1
ATOM 1569 C C . THR A 1 203 ? -2.797 -7.124 -14.460 1.00 94.06 203 THR A C 1
ATOM 1571 O O . THR A 1 203 ? -2.158 -6.787 -15.459 1.00 94.06 203 THR A O 1
ATOM 1574 N N . LYS A 1 204 ? -2.211 -7.682 -13.397 1.00 93.12 204 LYS A N 1
ATOM 1575 C CA . LYS A 1 204 ? -0.776 -7.987 -13.361 1.00 93.12 204 LYS A CA 1
ATOM 1576 C C . LYS A 1 204 ? -0.366 -8.846 -14.560 1.00 93.12 204 LYS A C 1
ATOM 1578 O O . LYS A 1 204 ? 0.604 -8.511 -15.228 1.00 93.12 204 LYS A O 1
ATOM 1583 N N . ASP A 1 205 ? -1.142 -9.882 -14.867 1.00 93.50 205 ASP A N 1
ATOM 1584 C CA . ASP A 1 205 ? -0.843 -10.805 -15.963 1.00 93.50 205 ASP A CA 1
ATOM 1585 C C . ASP A 1 205 ? -0.800 -10.085 -17.318 1.00 93.50 205 ASP A C 1
ATOM 1587 O O . ASP A 1 205 ? 0.155 -10.262 -18.063 1.00 93.50 205 ASP A O 1
ATOM 1591 N N . HIS A 1 206 ? -1.747 -9.186 -17.611 1.00 95.25 206 HIS A N 1
ATOM 1592 C CA . HIS A 1 206 ? -1.692 -8.373 -18.834 1.00 95.25 206 HIS A CA 1
ATOM 1593 C C . HIS A 1 206 ? -0.454 -7.469 -18.906 1.00 95.25 206 HIS A C 1
ATOM 1595 O O . HIS A 1 206 ? 0.139 -7.321 -19.976 1.00 95.25 206 HIS A O 1
ATOM 1601 N N . LEU A 1 207 ? -0.053 -6.856 -17.786 1.00 94.00 207 LEU A N 1
ATOM 1602 C CA . LEU A 1 207 ? 1.134 -5.997 -17.758 1.00 94.00 207 LEU A CA 1
ATOM 1603 C C . LEU A 1 207 ? 2.415 -6.787 -18.035 1.00 94.00 207 LEU A C 1
ATOM 1605 O O . LEU A 1 207 ? 3.279 -6.298 -18.762 1.00 94.00 207 LEU A O 1
ATOM 1609 N N . LEU A 1 208 ? 2.530 -7.988 -17.466 1.00 94.38 208 LEU A N 1
ATOM 1610 C CA . LEU A 1 208 ? 3.675 -8.872 -17.673 1.00 94.38 208 LEU A CA 1
ATOM 1611 C C . LEU A 1 208 ? 3.673 -9.457 -19.089 1.00 94.38 208 LEU A C 1
ATOM 1613 O O . LEU A 1 208 ? 4.705 -9.458 -19.755 1.00 94.38 208 LEU A O 1
ATOM 1617 N N . ASP A 1 209 ? 2.517 -9.874 -19.598 1.00 95.12 209 ASP A N 1
ATOM 1618 C CA . ASP A 1 209 ? 2.375 -10.414 -20.952 1.00 95.12 209 ASP A CA 1
ATOM 1619 C C . ASP A 1 209 ? 2.794 -9.399 -22.024 1.00 95.12 209 ASP A C 1
ATOM 1621 O O . ASP A 1 209 ? 3.445 -9.774 -22.999 1.00 95.12 209 ASP A O 1
ATOM 1625 N N . ALA A 1 210 ? 2.520 -8.106 -21.815 1.00 92.81 210 ALA A N 1
ATOM 1626 C CA . ALA A 1 210 ? 2.958 -7.029 -22.708 1.00 92.81 210 ALA A CA 1
ATOM 1627 C C . ALA A 1 210 ? 4.492 -6.855 -22.785 1.00 92.81 210 ALA A C 1
ATOM 1629 O O . ALA A 1 210 ? 4.993 -6.234 -23.730 1.00 92.81 210 ALA A O 1
ATOM 1630 N N . LEU A 1 211 ? 5.227 -7.383 -21.801 1.00 93.12 211 LEU A N 1
ATOM 1631 C CA . LEU A 1 211 ? 6.688 -7.334 -21.707 1.00 93.12 211 LEU A CA 1
ATOM 1632 C C . LEU A 1 211 ? 7.376 -8.666 -22.020 1.00 93.12 211 LEU A C 1
ATOM 1634 O O . LEU A 1 211 ? 8.608 -8.719 -22.063 1.00 93.12 211 LEU A O 1
ATOM 1638 N N . ARG A 1 212 ? 6.625 -9.746 -22.258 1.00 93.38 212 ARG A N 1
ATOM 1639 C CA . ARG A 1 212 ? 7.224 -11.021 -22.672 1.00 93.38 212 ARG A CA 1
ATOM 1640 C C . ARG A 1 212 ? 8.002 -10.834 -23.973 1.00 93.38 212 ARG A C 1
ATOM 1642 O O . ARG A 1 212 ? 7.506 -10.231 -24.921 1.00 93.38 212 ARG A O 1
ATOM 1649 N N . GLY A 1 213 ? 9.225 -11.360 -24.014 1.00 92.50 213 GLY A N 1
ATOM 1650 C CA . GLY A 1 213 ? 10.120 -11.189 -25.162 1.00 92.50 213 GLY A CA 1
ATOM 1651 C C . GLY A 1 213 ? 10.850 -9.842 -25.210 1.00 92.50 213 GLY A C 1
ATOM 1652 O O . GLY A 1 213 ? 11.547 -9.584 -26.185 1.00 92.50 213 GLY A O 1
ATOM 1653 N N . LYS A 1 214 ? 10.689 -8.975 -24.199 1.00 92.38 214 LYS A N 1
ATOM 1654 C CA . LYS A 1 214 ? 11.301 -7.634 -24.164 1.00 92.38 214 LYS A CA 1
ATOM 1655 C C . LYS A 1 214 ? 12.276 -7.425 -23.016 1.00 92.38 214 LYS A C 1
ATOM 1657 O O . LYS A 1 214 ? 12.863 -6.354 -22.924 1.00 92.38 214 LYS A O 1
ATOM 1662 N N . VAL A 1 215 ? 12.429 -8.399 -22.123 1.00 93.44 215 VAL A N 1
ATOM 1663 C CA . VAL A 1 215 ? 13.293 -8.272 -20.945 1.00 93.44 215 VAL A CA 1
ATOM 1664 C C . VAL A 1 215 ? 14.477 -9.211 -21.075 1.00 93.44 215 VAL A C 1
ATOM 1666 O O . VAL A 1 215 ? 14.304 -10.408 -21.297 1.00 93.44 215 VAL A O 1
ATOM 1669 N N . TYR A 1 216 ? 15.676 -8.662 -20.919 1.00 92.25 216 TYR A N 1
ATOM 1670 C CA . TYR A 1 216 ? 16.934 -9.354 -21.162 1.00 92.25 216 TYR A CA 1
ATOM 1671 C C . TYR A 1 216 ? 17.863 -9.222 -19.957 1.00 92.25 216 TYR A C 1
ATOM 1673 O O . TYR A 1 216 ? 17.944 -8.157 -19.339 1.00 92.25 216 TYR A O 1
ATOM 1681 N N . GLU A 1 217 ? 18.598 -10.291 -19.652 1.00 90.88 217 GLU A N 1
ATOM 1682 C CA . GLU A 1 217 ? 19.828 -10.196 -18.864 1.00 90.88 217 GLU A CA 1
ATOM 1683 C C . GLU A 1 217 ? 21.009 -10.025 -19.834 1.00 90.88 217 GLU A C 1
ATOM 1685 O O . GLU A 1 217 ? 21.162 -10.769 -20.806 1.00 90.88 217 GLU A O 1
ATOM 1690 N N . VAL A 1 218 ? 21.819 -8.988 -19.615 1.00 89.75 218 VAL A N 1
ATOM 1691 C CA . VAL A 1 218 ? 23.007 -8.695 -20.426 1.00 89.75 218 VAL A CA 1
ATOM 1692 C C . VAL A 1 218 ? 24.215 -8.492 -19.530 1.00 89.75 218 VAL A C 1
ATOM 1694 O O . VAL A 1 218 ? 24.128 -7.851 -18.482 1.00 89.75 218 VAL A O 1
ATOM 1697 N N . GLU A 1 219 ? 25.360 -9.019 -19.945 1.00 89.50 219 GLU A N 1
ATOM 1698 C CA . GLU A 1 219 ? 26.621 -8.723 -19.280 1.00 89.50 219 GLU A CA 1
ATOM 1699 C C . GLU A 1 219 ? 27.050 -7.285 -19.594 1.00 89.50 219 GLU A C 1
ATOM 1701 O O . GLU A 1 219 ? 26.975 -6.820 -20.733 1.00 89.50 219 GLU A O 1
ATOM 1706 N N . VAL A 1 220 ? 27.484 -6.564 -18.566 1.00 87.94 220 VAL A N 1
ATOM 1707 C CA . VAL A 1 220 ? 27.922 -5.176 -18.650 1.00 87.94 220 VAL A CA 1
ATOM 1708 C C . VAL A 1 220 ? 29.310 -5.062 -18.040 1.00 87.94 220 VAL A C 1
ATOM 1710 O O . VAL A 1 220 ? 29.559 -5.500 -16.915 1.00 87.94 220 VAL A O 1
ATOM 1713 N N . SER A 1 221 ? 30.218 -4.420 -18.769 1.00 84.19 221 SER A N 1
ATOM 1714 C CA . SER A 1 221 ? 31.541 -4.086 -18.251 1.00 84.19 221 SER A CA 1
ATOM 1715 C C . SER A 1 221 ? 31.410 -3.157 -17.036 1.00 84.19 221 SER A C 1
ATOM 1717 O O . SER A 1 221 ? 30.611 -2.218 -17.079 1.00 84.19 221 SER A O 1
ATOM 1719 N N . PRO A 1 222 ? 32.213 -3.322 -15.967 1.00 80.56 222 PRO A N 1
ATOM 1720 C CA . PRO A 1 222 ? 32.162 -2.439 -14.797 1.00 80.56 222 PRO A CA 1
ATOM 1721 C C . PRO A 1 222 ? 32.283 -0.942 -15.129 1.00 80.56 222 PRO A C 1
ATOM 1723 O O . PRO A 1 222 ? 31.723 -0.109 -14.422 1.00 80.56 222 PRO A O 1
ATOM 1726 N N . GLU A 1 223 ? 32.979 -0.608 -16.217 1.00 80.75 223 GLU A N 1
ATOM 1727 C CA . GLU A 1 223 ? 33.169 0.758 -16.721 1.00 80.75 223 GLU A CA 1
ATOM 1728 C C . GLU A 1 223 ? 31.918 1.361 -17.380 1.00 80.75 223 GLU A C 1
ATOM 1730 O O . GLU A 1 223 ? 31.829 2.580 -17.521 1.00 80.75 223 GLU A O 1
ATOM 1735 N N . ASP A 1 224 ? 30.956 0.533 -17.793 1.00 77.94 224 ASP A N 1
ATOM 1736 C CA . ASP A 1 224 ? 29.706 0.945 -18.447 1.00 77.94 224 ASP A CA 1
ATOM 1737 C C . ASP A 1 224 ? 28.520 1.027 -17.472 1.00 77.94 224 ASP A C 1
ATOM 1739 O O . ASP A 1 224 ? 27.433 1.503 -17.823 1.00 77.94 224 ASP A O 1
ATOM 1743 N N . VAL A 1 225 ? 28.725 0.605 -16.222 1.00 77.94 225 VAL A N 1
ATOM 1744 C CA . VAL A 1 225 ? 27.739 0.740 -15.148 1.00 77.94 225 VAL A CA 1
ATOM 1745 C C . VAL A 1 225 ? 27.500 2.227 -14.863 1.00 77.94 225 VAL A C 1
ATOM 1747 O O . VAL A 1 225 ? 28.423 2.967 -14.532 1.00 77.94 225 VAL A O 1
ATOM 1750 N N . GLY A 1 226 ? 26.247 2.671 -14.989 1.00 72.69 226 GLY A N 1
ATOM 1751 C CA . GLY A 1 226 ? 25.846 4.068 -14.789 1.00 72.69 226 GLY A CA 1
ATOM 1752 C C . GLY A 1 226 ? 25.921 4.959 -16.035 1.00 72.69 226 GLY A C 1
ATOM 1753 O O . GLY A 1 226 ? 25.527 6.120 -15.955 1.00 72.69 226 GLY A O 1
ATOM 1754 N N . LYS A 1 227 ? 26.373 4.444 -17.192 1.00 73.56 227 LYS A N 1
ATOM 1755 C CA . LYS A 1 227 ? 26.303 5.176 -18.477 1.00 73.56 227 LYS A CA 1
ATOM 1756 C C . LYS A 1 227 ? 24.900 5.176 -19.098 1.00 73.56 227 LYS A C 1
ATOM 1758 O O . LYS A 1 227 ? 24.595 6.043 -19.911 1.00 73.56 227 LYS A O 1
ATOM 1763 N N . ARG A 1 228 ? 24.063 4.211 -18.713 1.00 75.38 228 ARG A N 1
ATOM 1764 C CA . ARG A 1 228 ? 22.627 4.127 -19.014 1.00 75.38 228 ARG A CA 1
ATOM 1765 C C . ARG A 1 228 ? 21.872 3.694 -17.760 1.00 75.38 228 ARG A C 1
ATOM 1767 O O . ARG A 1 228 ? 22.487 3.162 -16.831 1.00 75.38 228 ARG A O 1
ATOM 1774 N N . GLU A 1 229 ? 20.571 3.954 -17.737 1.00 76.69 229 GLU A N 1
ATOM 1775 C CA . GLU A 1 229 ? 19.687 3.391 -16.718 1.00 76.69 229 GLU A CA 1
ATOM 1776 C C . GLU A 1 229 ? 19.481 1.893 -16.984 1.00 76.69 229 GLU A C 1
ATOM 1778 O O . GLU A 1 229 ? 19.694 1.415 -18.095 1.00 76.69 229 GLU A O 1
ATOM 1783 N N . TYR A 1 230 ? 19.199 1.157 -15.915 1.00 82.94 230 TYR A N 1
ATOM 1784 C CA . TYR A 1 230 ? 18.983 -0.285 -15.906 1.00 82.94 230 TYR A CA 1
ATOM 1785 C C . TYR A 1 230 ? 17.872 -0.567 -14.904 1.00 82.94 230 TYR A C 1
ATOM 1787 O O . TYR A 1 230 ? 17.824 0.092 -13.860 1.00 82.94 230 TYR A O 1
ATOM 1795 N N . VAL A 1 231 ? 17.043 -1.580 -15.156 1.00 82.25 231 VAL A N 1
ATOM 1796 C CA . VAL A 1 231 ? 16.010 -1.987 -14.191 1.00 82.25 231 VAL A CA 1
ATOM 1797 C C . VAL A 1 231 ? 16.656 -2.498 -12.904 1.00 82.25 231 VAL A C 1
ATOM 1799 O O . VAL A 1 231 ? 16.291 -2.089 -11.805 1.00 82.25 231 VAL A O 1
ATOM 1802 N N . SER A 1 232 ? 17.650 -3.379 -13.029 1.00 84.81 232 SER A N 1
ATOM 1803 C CA . SER A 1 232 ? 18.444 -3.856 -11.896 1.00 84.81 232 SER A CA 1
ATOM 1804 C C . SER A 1 232 ? 19.836 -4.319 -12.325 1.00 84.81 232 SER A C 1
ATOM 1806 O O . SER A 1 232 ? 20.101 -4.578 -13.501 1.00 84.81 232 SER A O 1
ATOM 1808 N N . LEU A 1 233 ? 20.746 -4.401 -11.352 1.00 86.38 233 LEU A N 1
ATOM 1809 C CA . LEU A 1 233 ? 22.125 -4.850 -11.534 1.00 86.38 233 LEU A CA 1
ATOM 1810 C C . LEU A 1 233 ? 22.452 -5.930 -10.500 1.00 86.38 233 LEU A C 1
ATOM 1812 O O . LEU A 1 233 ? 22.294 -5.715 -9.296 1.00 86.38 233 LEU A O 1
ATOM 1816 N N . ARG A 1 234 ? 22.966 -7.071 -10.962 1.00 87.00 234 ARG A N 1
ATOM 1817 C CA . ARG A 1 234 ? 23.478 -8.169 -10.134 1.00 87.00 234 ARG A CA 1
ATOM 1818 C C . ARG A 1 234 ? 24.964 -8.354 -10.417 1.00 87.00 234 ARG A C 1
ATOM 1820 O O . ARG A 1 234 ? 25.397 -8.287 -11.561 1.00 87.00 234 ARG A O 1
ATOM 1827 N N . ARG A 1 235 ? 25.760 -8.601 -9.378 1.00 84.38 235 ARG A N 1
ATOM 1828 C CA . ARG A 1 235 ? 27.155 -9.035 -9.538 1.00 84.38 235 ARG A CA 1
ATOM 1829 C C . ARG A 1 235 ? 27.226 -10.538 -9.349 1.00 84.38 235 ARG A C 1
ATOM 1831 O O . ARG A 1 235 ? 26.751 -11.025 -8.326 1.00 84.38 235 ARG A O 1
ATOM 1838 N N . ASP A 1 236 ? 27.833 -11.229 -10.301 1.00 79.19 236 ASP A N 1
ATOM 1839 C CA . ASP A 1 236 ? 28.060 -12.669 -10.230 1.00 79.19 236 ASP A CA 1
ATOM 1840 C C . ASP A 1 236 ? 29.490 -12.993 -10.671 1.00 79.19 236 ASP A C 1
ATOM 1842 O O . ASP A 1 236 ? 29.916 -12.581 -11.745 1.00 79.19 236 ASP A O 1
ATOM 1846 N N . THR A 1 237 ? 30.261 -13.644 -9.795 1.00 74.31 237 THR A N 1
ATOM 1847 C CA . THR A 1 237 ? 31.632 -14.141 -10.053 1.00 74.31 237 THR A CA 1
ATOM 1848 C C . THR A 1 237 ? 32.558 -13.247 -10.908 1.00 74.31 237 THR A C 1
ATOM 1850 O O . THR A 1 237 ? 33.309 -13.750 -11.733 1.00 74.31 237 THR A O 1
ATOM 1853 N N . GLY A 1 238 ? 32.545 -11.923 -10.709 1.00 75.75 238 GLY A N 1
ATOM 1854 C CA . GLY A 1 238 ? 33.413 -10.973 -11.435 1.00 75.75 238 GLY A CA 1
ATOM 1855 C C . GLY A 1 238 ? 32.768 -10.272 -12.637 1.00 75.75 238 GLY A C 1
ATOM 1856 O O . GLY A 1 238 ? 33.352 -9.328 -13.163 1.00 75.75 238 GLY A O 1
ATOM 1857 N N . HIS A 1 239 ? 31.547 -10.656 -12.999 1.00 82.31 239 HIS A N 1
ATOM 1858 C CA . HIS A 1 239 ? 30.738 -10.047 -14.050 1.00 82.31 239 HIS A CA 1
ATOM 1859 C C . HIS A 1 239 ? 29.602 -9.214 -13.441 1.00 82.31 239 HIS A C 1
ATOM 1861 O O . HIS A 1 239 ? 29.127 -9.483 -12.329 1.00 82.31 239 HIS A O 1
ATOM 1867 N N . VAL A 1 240 ? 29.167 -8.175 -14.157 1.00 87.19 240 VAL A N 1
ATOM 1868 C CA . VAL A 1 240 ? 27.959 -7.415 -13.812 1.00 87.19 240 VAL A CA 1
ATOM 1869 C C . VAL A 1 240 ? 26.884 -7.791 -14.816 1.00 87.19 240 VAL A C 1
ATOM 1871 O O . VAL A 1 240 ? 27.048 -7.572 -16.008 1.00 87.19 240 VAL A O 1
ATOM 1874 N N . ILE A 1 241 ? 25.787 -8.355 -14.332 1.00 89.50 241 ILE A N 1
ATOM 1875 C CA . ILE A 1 241 ? 24.614 -8.669 -15.138 1.00 89.50 241 ILE A CA 1
ATOM 1876 C C . ILE A 1 241 ? 23.605 -7.552 -14.918 1.00 89.50 241 ILE A C 1
ATOM 1878 O O . ILE A 1 241 ? 23.240 -7.247 -13.779 1.00 89.50 241 ILE A O 1
ATOM 1882 N N . ALA A 1 242 ? 23.167 -6.935 -16.004 1.00 89.50 242 ALA A N 1
ATOM 1883 C CA . ALA A 1 242 ? 22.128 -5.929 -15.990 1.00 89.50 242 ALA A CA 1
ATOM 1884 C C . ALA A 1 242 ? 20.835 -6.474 -16.577 1.00 89.50 242 ALA A C 1
ATOM 1886 O O . ALA A 1 242 ? 20.845 -7.163 -17.595 1.00 89.50 242 ALA A O 1
ATOM 1887 N N . ARG A 1 243 ? 19.723 -6.114 -15.943 1.00 91.81 243 ARG A N 1
ATOM 1888 C CA . ARG A 1 243 ? 18.382 -6.371 -16.451 1.00 91.81 243 ARG A CA 1
ATOM 1889 C C . ARG A 1 243 ? 17.900 -5.153 -17.235 1.00 91.81 243 ARG A C 1
ATOM 1891 O O . ARG A 1 243 ? 17.888 -4.048 -16.688 1.00 91.81 243 ARG A O 1
ATOM 1898 N N . VAL A 1 244 ? 17.551 -5.360 -18.502 1.00 90.50 244 VAL A N 1
ATOM 1899 C CA . VAL A 1 244 ? 17.211 -4.307 -19.477 1.00 90.50 244 VAL A CA 1
ATOM 1900 C C . VAL A 1 244 ? 15.909 -4.652 -20.189 1.00 90.50 244 VAL A C 1
ATOM 1902 O O . VAL A 1 244 ? 15.637 -5.822 -20.459 1.00 90.50 244 VAL A O 1
ATOM 1905 N N . ILE A 1 245 ? 15.139 -3.628 -20.537 1.00 90.00 245 ILE A N 1
ATOM 1906 C CA . ILE A 1 245 ? 13.932 -3.692 -21.350 1.00 90.00 245 ILE A CA 1
ATOM 1907 C C . ILE A 1 245 ? 14.227 -3.103 -22.733 1.00 90.00 245 ILE A C 1
ATOM 1909 O O . ILE A 1 245 ? 14.675 -1.962 -22.869 1.00 90.00 245 ILE A O 1
ATOM 1913 N N . SER A 1 246 ? 13.950 -3.875 -23.780 1.00 87.69 246 SER A N 1
ATOM 1914 C CA . SER A 1 246 ? 14.132 -3.445 -25.164 1.00 87.69 246 SER A CA 1
ATOM 1915 C C . SER A 1 246 ? 13.083 -4.049 -26.088 1.00 87.69 246 SER A C 1
ATOM 1917 O O . SER A 1 246 ? 12.704 -5.210 -25.945 1.00 87.69 246 SER A O 1
ATOM 1919 N N . GLU A 1 247 ? 12.615 -3.248 -27.046 1.00 85.38 247 GLU A N 1
ATOM 1920 C CA . GLU A 1 247 ? 11.755 -3.718 -28.142 1.00 85.38 247 GLU A CA 1
ATOM 1921 C C . GLU A 1 247 ? 12.532 -4.566 -29.163 1.00 85.38 247 GLU A C 1
ATOM 1923 O O . GLU A 1 247 ? 11.943 -5.413 -29.833 1.00 85.38 247 GLU A O 1
ATOM 1928 N N . ASP A 1 248 ? 13.848 -4.356 -29.262 1.00 85.19 248 ASP A N 1
ATOM 1929 C CA . ASP A 1 248 ? 14.735 -5.111 -30.140 1.00 85.19 248 ASP A CA 1
ATOM 1930 C C . ASP A 1 248 ? 15.429 -6.236 -29.360 1.00 85.19 248 ASP A C 1
ATOM 1932 O O . ASP A 1 248 ? 15.719 -6.117 -28.167 1.00 85.19 248 ASP A O 1
ATOM 1936 N N . ALA A 1 249 ? 15.736 -7.340 -30.042 1.00 82.31 249 ALA A N 1
ATOM 1937 C CA . ALA A 1 249 ? 16.486 -8.433 -29.434 1.00 82.31 249 ALA A CA 1
ATOM 1938 C C . ALA A 1 249 ? 17.917 -7.982 -29.099 1.00 82.31 249 ALA A C 1
ATOM 1940 O O . ALA A 1 249 ? 18.707 -7.682 -29.996 1.00 82.31 249 ALA A O 1
ATOM 1941 N N . LEU A 1 250 ? 18.248 -7.942 -27.804 1.00 80.50 250 LEU A N 1
ATOM 1942 C CA . LEU A 1 250 ? 19.573 -7.536 -27.316 1.00 80.50 250 LEU A CA 1
ATOM 1943 C C . LEU A 1 250 ? 20.508 -8.717 -27.040 1.00 80.50 250 LEU A C 1
ATOM 1945 O O . LEU A 1 250 ? 21.725 -8.572 -27.138 1.00 80.50 250 LEU A O 1
ATOM 1949 N N . SER A 1 251 ? 19.955 -9.866 -26.654 1.00 80.19 251 SER A N 1
ATOM 1950 C CA . SER A 1 251 ? 20.707 -11.085 -26.356 1.00 80.19 251 SER A CA 1
ATOM 1951 C C . SER A 1 251 ? 19.809 -12.317 -26.474 1.00 80.19 251 SER A C 1
ATOM 1953 O O . SER A 1 251 ? 18.584 -12.207 -26.500 1.00 80.19 251 SER A O 1
ATOM 1955 N N . ASP A 1 252 ? 20.417 -13.505 -26.473 1.00 79.06 252 ASP A N 1
ATOM 1956 C CA . ASP A 1 252 ? 19.683 -14.776 -26.395 1.00 79.06 252 ASP A CA 1
ATOM 1957 C C . ASP A 1 252 ? 19.126 -15.057 -24.980 1.00 79.06 252 ASP A C 1
ATOM 1959 O O . ASP A 1 252 ? 18.389 -16.020 -24.776 1.00 79.06 252 ASP A O 1
ATOM 1963 N N . GLN A 1 253 ? 19.454 -14.222 -23.984 1.00 84.88 253 GLN A N 1
ATOM 1964 C CA . GLN A 1 253 ? 19.023 -14.367 -22.588 1.00 84.88 253 GLN A CA 1
ATOM 1965 C C . GLN A 1 253 ? 17.769 -13.534 -22.293 1.00 84.88 253 GLN A C 1
ATOM 1967 O O . GLN A 1 253 ? 17.766 -12.658 -21.425 1.00 84.88 253 GLN A O 1
ATOM 1972 N N . CYS A 1 254 ? 16.689 -13.814 -23.020 1.00 90.25 254 CYS A N 1
ATOM 1973 C CA . CYS A 1 254 ? 15.373 -13.284 -22.677 1.00 90.25 254 CYS A CA 1
ATOM 1974 C C . CYS A 1 254 ? 14.853 -13.963 -21.401 1.00 90.25 254 CYS A C 1
ATOM 1976 O O . CYS A 1 254 ? 14.902 -15.186 -21.268 1.00 90.25 254 CYS A O 1
ATOM 1978 N N . VAL A 1 255 ? 14.323 -13.171 -20.474 1.00 93.06 255 VAL A N 1
ATOM 1979 C CA . VAL A 1 255 ? 13.859 -13.618 -19.153 1.00 93.06 255 VAL A CA 1
ATOM 1980 C C . VAL A 1 255 ? 12.417 -13.187 -18.901 1.00 93.06 255 VAL A C 1
ATOM 1982 O O . VAL A 1 255 ? 11.923 -12.240 -19.514 1.00 93.06 255 VAL A O 1
ATOM 1985 N N . ASP A 1 256 ? 11.734 -13.878 -17.987 1.00 93.75 256 ASP A N 1
ATOM 1986 C CA . ASP A 1 256 ? 10.350 -13.549 -17.640 1.00 93.75 256 ASP A CA 1
ATOM 1987 C C . ASP A 1 256 ? 10.259 -12.167 -16.977 1.00 93.75 256 ASP A C 1
ATOM 1989 O O . ASP A 1 256 ? 11.052 -11.883 -16.072 1.00 93.75 256 ASP A O 1
ATOM 1993 N N . PRO A 1 257 ? 9.312 -11.306 -17.392 1.00 94.00 257 PRO A N 1
ATOM 1994 C CA . PRO A 1 257 ? 9.132 -9.974 -16.830 1.00 94.00 257 PRO A CA 1
ATOM 1995 C C . PRO A 1 257 ? 8.567 -10.015 -15.406 1.00 94.00 257 PRO A C 1
ATOM 1997 O O . PRO A 1 257 ? 7.842 -10.926 -15.014 1.00 94.00 257 PRO A O 1
ATOM 2000 N N . THR A 1 258 ? 8.862 -8.965 -14.648 1.00 93.31 258 THR A N 1
ATOM 2001 C CA . THR A 1 258 ? 8.398 -8.717 -13.279 1.00 93.31 258 THR A CA 1
ATOM 2002 C C . THR A 1 258 ? 7.633 -7.395 -13.204 1.00 93.31 258 THR A C 1
ATOM 2004 O O . THR A 1 258 ? 7.695 -6.566 -14.117 1.00 93.31 258 THR A O 1
ATOM 2007 N N . LEU A 1 259 ? 6.937 -7.139 -12.089 1.00 92.25 259 LEU A N 1
ATOM 2008 C CA . LEU A 1 259 ? 6.301 -5.834 -11.878 1.00 92.25 259 LEU A CA 1
ATOM 2009 C C . LEU A 1 259 ? 7.292 -4.666 -11.809 1.00 92.25 259 LEU A C 1
ATOM 2011 O O . LEU A 1 259 ? 6.895 -3.526 -12.049 1.00 92.25 259 LEU A O 1
ATOM 2015 N N . GLU A 1 260 ? 8.555 -4.922 -11.471 1.00 91.88 260 GLU A N 1
ATOM 2016 C CA . GLU A 1 260 ? 9.591 -3.891 -11.501 1.00 91.88 260 GLU A CA 1
ATOM 2017 C C . GLU A 1 260 ? 9.883 -3.462 -12.944 1.00 91.88 260 GLU A C 1
ATOM 2019 O O . GLU A 1 260 ? 9.900 -2.266 -13.230 1.00 91.88 260 GLU A O 1
ATOM 2024 N N . ASP A 1 261 ? 9.964 -4.416 -13.877 1.00 92.88 261 ASP A N 1
ATOM 2025 C CA . ASP A 1 261 ? 10.124 -4.118 -15.305 1.00 92.88 261 ASP A CA 1
ATOM 2026 C C . ASP A 1 261 ? 8.926 -3.322 -15.845 1.00 92.88 261 ASP A C 1
ATOM 2028 O O . ASP A 1 261 ? 9.090 -2.289 -16.496 1.00 92.88 261 ASP A O 1
ATOM 2032 N N . ALA A 1 262 ? 7.704 -3.756 -15.509 1.00 93.00 262 ALA A N 1
ATOM 2033 C CA . ALA A 1 262 ? 6.482 -3.035 -15.866 1.00 93.00 262 ALA A CA 1
ATOM 2034 C C . ALA A 1 262 ? 6.496 -1.603 -15.320 1.00 93.00 262 ALA A C 1
ATOM 2036 O O . ALA A 1 262 ? 6.166 -0.655 -16.036 1.00 93.00 262 ALA A O 1
ATOM 2037 N N . PHE A 1 263 ? 6.919 -1.421 -14.068 1.00 92.00 263 PHE A N 1
ATOM 2038 C CA . PHE A 1 263 ? 7.032 -0.099 -13.472 1.00 92.00 263 PHE A CA 1
ATOM 2039 C C . PHE A 1 263 ? 7.946 0.828 -14.279 1.00 92.00 263 PHE A C 1
ATOM 2041 O O . PHE A 1 263 ? 7.517 1.935 -14.606 1.00 92.00 263 PHE A O 1
ATOM 2048 N N . PHE A 1 264 ? 9.157 0.392 -14.634 1.00 90.00 264 PHE A N 1
ATOM 2049 C CA . PHE A 1 264 ? 10.088 1.215 -15.414 1.00 90.00 264 PHE A CA 1
ATOM 2050 C C . PHE A 1 264 ? 9.584 1.475 -16.838 1.00 90.00 264 PHE A C 1
ATOM 2052 O O . PHE A 1 264 ? 9.527 2.636 -17.253 1.00 90.00 264 PHE A O 1
ATOM 2059 N N . TYR A 1 265 ? 9.092 0.446 -17.532 1.00 91.19 265 TYR A N 1
ATOM 2060 C CA . TYR A 1 265 ? 8.560 0.569 -18.893 1.00 91.19 265 TYR A CA 1
ATOM 2061 C C . TYR A 1 265 ? 7.439 1.616 -19.004 1.00 91.19 265 TYR A C 1
ATOM 2063 O O . TYR A 1 265 ? 7.456 2.487 -19.876 1.00 91.19 265 TYR A O 1
ATOM 2071 N N . TYR A 1 266 ? 6.466 1.586 -18.085 1.00 90.31 266 TYR A N 1
ATOM 2072 C CA . TYR A 1 266 ? 5.335 2.524 -18.090 1.00 90.31 266 TYR A CA 1
ATOM 2073 C C . TYR A 1 266 ? 5.647 3.881 -17.428 1.00 90.31 266 TYR A C 1
ATOM 2075 O O . TYR A 1 266 ? 4.856 4.827 -17.543 1.00 90.31 266 TYR A O 1
ATOM 2083 N N . LYS A 1 267 ? 6.777 4.010 -16.721 1.00 85.06 267 LYS A N 1
ATOM 2084 C CA . LYS A 1 267 ? 7.217 5.266 -16.093 1.00 85.06 267 LYS A CA 1
ATOM 2085 C C . LYS A 1 267 ? 8.080 6.114 -17.029 1.00 85.06 267 LYS A C 1
ATOM 2087 O O . LYS A 1 267 ? 7.863 7.327 -17.079 1.00 85.06 267 LYS A O 1
ATOM 2092 N N . GLU A 1 268 ? 9.053 5.507 -17.706 1.00 73.94 268 GLU A N 1
ATOM 2093 C CA . GLU A 1 268 ? 10.122 6.201 -18.448 1.00 73.94 268 GLU A CA 1
ATOM 2094 C C . GLU A 1 268 ? 9.997 6.075 -19.974 1.00 73.94 268 GLU A C 1
ATOM 2096 O O . GLU A 1 268 ? 10.516 6.925 -20.697 1.00 73.94 268 GLU A O 1
ATOM 2101 N N . GLY A 1 269 ? 9.207 5.116 -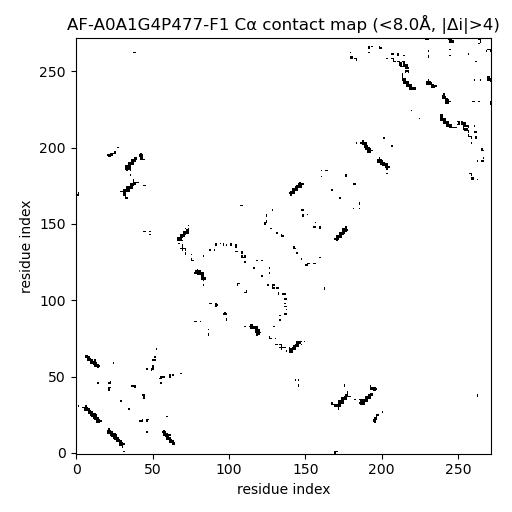20.470 1.00 63.53 269 GLY A N 1
ATOM 2102 C CA . GLY A 1 269 ? 9.023 4.856 -21.897 1.00 63.53 269 GLY A CA 1
ATOM 2103 C C . GLY A 1 269 ? 9.649 3.527 -22.320 1.00 63.53 269 GLY A C 1
ATOM 2104 O O . GLY A 1 269 ? 10.193 2.791 -21.508 1.00 63.53 269 GLY A O 1
ATOM 2105 N N . LYS A 1 270 ? 9.538 3.194 -23.611 1.00 61.16 270 LYS A N 1
ATOM 2106 C CA . LYS A 1 270 ? 9.700 1.816 -24.113 1.00 61.16 270 LYS A CA 1
ATOM 2107 C C . LYS A 1 270 ? 11.111 1.200 -24.020 1.00 61.16 270 LYS A C 1
ATOM 2109 O O . LYS A 1 270 ? 11.228 0.007 -24.263 1.00 61.16 270 LYS A O 1
ATOM 2114 N N . ASN A 1 271 ? 12.147 1.976 -23.689 1.00 59.69 271 ASN A N 1
ATOM 2115 C CA . ASN A 1 271 ? 13.544 1.526 -23.650 1.00 59.69 271 ASN A CA 1
ATOM 2116 C C . ASN A 1 271 ? 14.203 1.988 -22.342 1.00 59.69 271 ASN A C 1
ATOM 2118 O O . ASN A 1 271 ? 14.462 3.187 -22.205 1.00 59.69 271 ASN A O 1
ATOM 2122 N N . VAL A 1 272 ? 14.454 1.054 -21.417 1.00 57.00 272 VAL A N 1
ATOM 2123 C CA . VAL A 1 272 ? 15.092 1.282 -20.102 1.00 57.00 272 VAL A CA 1
ATOM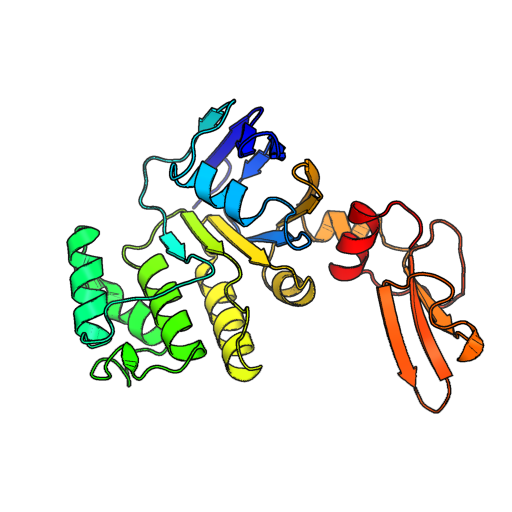 2124 C C . VAL A 1 272 ? 15.949 0.085 -19.729 1.00 57.00 272 VAL A C 1
ATOM 2126 O O . VAL A 1 272 ? 15.431 -1.045 -19.808 1.00 57.00 272 VAL A O 1
#

Secondary structure (DSSP, 8-state):
---SS-SEEEEEEEEEETTEEEEEEEEEEE-SEEEEEE--TTSSHHHHHHHHTT-S--EEEEE--SSPEEEE-SS----TTSBHHHHHHHHHHHTT--GGGGHHHHHHTT-GGGTTSBGGG--HHHHHHHHHHHHHTT--SEEEEESTTTT--HHHHHHHHHHHHHHTTTSEEEEEES-HHHHHTT-SEEEEEETTEEEEEEEHHHHHHTTTT-EEEEEE-GGGTTSS--SEEEEETTEEEEEEE-SS---S-B----HHHHHHHHHH-S--